Protein AF-S6UF17-F1 (afdb_monomer_lite)

Secondary structure (DSSP, 8-state):
---STTT---SSPPPTTSPPP-GGG-SSEEEEEEE-EE-TTT-PEEPEEEEEEE-SSTTPPPPS--EEES---TT---EEEEEEE---TTSTTTTSB-B--HHHHHHHHTT-S----B--TTT--TTSEEEEEEEE---------SS-SHHHHHSSEEEEEEEETTS-EEEEEEEE-SSSTTGGG-EEEEE----GGGG---

Organism: NCBI:txid1194404

Structure (mmCIF, N/CA/C/O backbone):
data_AF-S6UF17-F1
#
_entry.id   AF-S6UF17-F1
#
loop_
_atom_site.group_PDB
_atom_site.id
_atom_site.type_symbol
_atom_site.label_atom_id
_atom_site.label_alt_id
_atom_site.label_comp_id
_atom_site.label_asym_id
_atom_site.label_entity_id
_atom_site.label_seq_id
_atom_site.pdbx_PDB_ins_code
_atom_site.Cartn_x
_atom_site.Cartn_y
_atom_site.Cartn_z
_atom_site.occupancy
_atom_site.B_iso_or_equiv
_atom_site.auth_seq_id
_atom_site.auth_comp_id
_atom_site.auth_asym_id
_atom_site.auth_atom_id
_atom_site.pdbx_PDB_model_num
ATOM 1 N N . ARG A 1 1 ? 0.389 -11.483 -8.897 1.00 46.19 1 ARG A N 1
ATOM 2 C CA . ARG A 1 1 ? 0.454 -12.754 -8.138 1.00 46.19 1 ARG A CA 1
ATOM 3 C C . ARG A 1 1 ? 0.421 -12.380 -6.670 1.00 46.19 1 ARG A C 1
ATOM 5 O O . ARG A 1 1 ? 1.128 -11.440 -6.335 1.00 46.19 1 ARG A O 1
ATOM 12 N N . THR A 1 2 ? -0.432 -13.033 -5.892 1.00 43.12 2 THR A N 1
ATOM 13 C CA . THR A 1 2 ? -0.497 -12.998 -4.424 1.00 43.12 2 THR A CA 1
ATOM 14 C C . THR A 1 2 ? 0.373 -14.134 -3.872 1.00 43.12 2 THR A C 1
ATOM 16 O O . THR A 1 2 ? 0.569 -15.116 -4.583 1.00 43.12 2 THR A O 1
ATOM 19 N N . LEU A 1 3 ? 1.006 -13.949 -2.708 1.00 48.38 3 LEU A N 1
ATOM 20 C CA . LEU A 1 3 ? 1.806 -14.970 -2.006 1.00 48.38 3 LEU A CA 1
ATOM 21 C C . LEU A 1 3 ? 1.609 -14.805 -0.495 1.00 48.38 3 LEU A C 1
ATOM 23 O O . LEU A 1 3 ? 2.422 -14.164 0.162 1.00 48.38 3 LEU A O 1
ATOM 27 N N . GLY A 1 4 ? 0.528 -15.328 0.073 1.00 41.06 4 GLY A N 1
ATOM 28 C CA . GLY A 1 4 ? 0.248 -15.179 1.505 1.00 41.06 4 GLY A CA 1
ATOM 29 C C . GLY A 1 4 ? -0.736 -16.219 2.031 1.00 41.06 4 GLY A C 1
ATOM 30 O O . GLY A 1 4 ? -1.403 -16.905 1.266 1.00 41.06 4 GLY A O 1
ATOM 31 N N . GLY A 1 5 ? -0.742 -16.423 3.352 1.00 41.41 5 GLY A N 1
ATOM 32 C CA . GLY A 1 5 ? -1.344 -17.587 4.023 1.00 41.41 5 GLY A CA 1
ATOM 33 C C . GLY A 1 5 ? -2.861 -17.778 3.862 1.00 41.41 5 GLY A C 1
ATOM 34 O O . GLY A 1 5 ? -3.373 -18.771 4.370 1.00 41.41 5 GLY A O 1
ATOM 35 N N . GLY A 1 6 ? -3.559 -16.871 3.172 1.00 47.06 6 GLY A N 1
ATOM 36 C CA . GLY A 1 6 ? -4.924 -17.051 2.675 1.00 47.06 6 GLY A CA 1
ATOM 37 C C . GLY A 1 6 ? -4.906 -17.142 1.152 1.00 47.06 6 GLY A C 1
ATOM 38 O O . GLY A 1 6 ? -5.021 -16.124 0.487 1.00 47.06 6 GLY A O 1
ATOM 39 N N . GLY A 1 7 ? -4.639 -18.352 0.653 1.00 49.84 7 GLY A N 1
ATOM 40 C CA . GLY A 1 7 ? -4.887 -18.822 -0.714 1.00 49.84 7 GLY A CA 1
ATOM 41 C C . GLY A 1 7 ? -4.897 -17.791 -1.841 1.00 49.84 7 GLY A C 1
ATOM 42 O O . GLY A 1 7 ? -5.949 -17.582 -2.428 1.00 49.84 7 GLY A O 1
ATOM 43 N N . ASP A 1 8 ? -3.729 -17.227 -2.178 1.00 59.91 8 ASP A N 1
ATOM 44 C CA . ASP A 1 8 ? -3.423 -16.434 -3.384 1.00 59.91 8 ASP A CA 1
ATOM 45 C C . ASP A 1 8 ? -4.657 -15.961 -4.192 1.00 59.91 8 ASP A C 1
ATOM 47 O O . ASP A 1 8 ? -4.875 -16.412 -5.328 1.00 59.91 8 ASP A O 1
ATOM 51 N N . PRO A 1 9 ? -5.491 -15.057 -3.638 1.00 63.31 9 PRO A N 1
ATOM 52 C CA . PRO A 1 9 ? -6.775 -14.753 -4.238 1.00 63.31 9 PRO A CA 1
ATOM 53 C C . PRO A 1 9 ? -6.558 -14.010 -5.560 1.00 63.31 9 PRO A C 1
ATOM 55 O O . PRO A 1 9 ? -5.644 -13.177 -5.667 1.00 63.31 9 PRO A O 1
ATOM 58 N N . PRO A 1 10 ? -7.385 -14.277 -6.585 1.00 67.25 10 PRO A N 1
ATOM 59 C CA . PRO A 1 10 ? -7.391 -13.464 -7.789 1.00 67.25 10 PRO A CA 1
ATOM 60 C C . PRO A 1 10 ? -7.808 -12.021 -7.466 1.00 67.25 10 PRO A C 1
ATOM 62 O O . PRO A 1 10 ? -8.540 -11.761 -6.507 1.00 67.25 10 PRO A O 1
ATOM 65 N N . ALA A 1 11 ? -7.346 -11.084 -8.301 1.00 68.25 11 ALA A N 1
ATOM 66 C CA . ALA A 1 11 ? -7.697 -9.663 -8.199 1.00 68.25 11 ALA A CA 1
ATOM 67 C C . ALA A 1 11 ? -9.212 -9.434 -8.269 1.00 68.25 11 ALA A C 1
ATOM 69 O O . ALA A 1 11 ? -9.745 -8.593 -7.552 1.00 68.25 11 ALA A O 1
ATOM 70 N N . GLU A 1 12 ? -9.887 -10.219 -9.106 1.00 73.81 12 GLU A N 1
ATOM 71 C CA . GLU A 1 12 ? -11.337 -10.198 -9.248 1.00 73.81 12 GLU A CA 1
ATOM 72 C C . GLU A 1 12 ? -11.986 -11.191 -8.276 1.00 73.81 12 GLU A C 1
ATOM 74 O O . GLU A 1 12 ? -11.438 -12.280 -8.059 1.00 73.81 12 GLU A O 1
ATOM 79 N N . PRO A 1 13 ? -13.150 -10.857 -7.696 1.00 72.81 13 PRO A N 1
ATOM 80 C CA . PRO A 1 13 ? -13.913 -11.811 -6.907 1.00 72.81 13 PRO A CA 1
ATOM 81 C C . PRO A 1 13 ? -14.357 -12.998 -7.779 1.00 72.81 13 PRO A C 1
ATOM 83 O O . PRO A 1 13 ? -14.539 -12.855 -8.995 1.00 72.81 13 PRO A O 1
ATOM 86 N N . PRO A 1 14 ? -14.540 -14.188 -7.184 1.00 76.25 14 PRO A N 1
ATOM 87 C CA . PRO A 1 14 ? -15.080 -15.323 -7.912 1.00 76.25 14 PRO A CA 1
ATOM 88 C C . PRO A 1 14 ? -16.516 -15.034 -8.375 1.00 76.25 14 PRO A C 1
ATOM 90 O O . PRO A 1 14 ? -17.204 -14.156 -7.852 1.00 76.25 14 PRO A O 1
ATOM 93 N N . ALA A 1 15 ? -16.980 -15.795 -9.368 1.00 78.06 15 ALA A N 1
ATOM 94 C CA . ALA A 1 15 ? -18.365 -15.713 -9.821 1.00 78.06 15 ALA A CA 1
ATOM 95 C C . ALA A 1 15 ? -19.348 -15.975 -8.664 1.00 78.06 15 ALA A C 1
ATOM 97 O O . ALA A 1 15 ? -19.038 -16.708 -7.725 1.00 78.06 15 ALA A O 1
ATOM 98 N N . GLU A 1 16 ? -20.554 -15.415 -8.757 1.00 69.44 16 GLU A N 1
ATOM 99 C CA . GLU A 1 16 ? -21.605 -15.604 -7.755 1.00 69.44 16 GLU A CA 1
ATOM 100 C C . GLU A 1 16 ? -21.829 -17.106 -7.467 1.00 69.44 16 GLU A C 1
ATOM 102 O O . GLU A 1 16 ? -22.076 -17.893 -8.383 1.00 69.44 16 GLU A O 1
ATOM 107 N N . ASN A 1 17 ? -21.745 -17.501 -6.189 1.00 68.06 17 ASN A N 1
ATOM 108 C CA . ASN A 1 17 ? -21.821 -18.884 -5.675 1.00 68.06 17 ASN A CA 1
ATOM 109 C C . ASN A 1 17 ? -20.595 -19.791 -5.903 1.00 68.06 17 ASN A C 1
ATOM 111 O O . ASN A 1 17 ? -20.641 -20.966 -5.526 1.00 68.06 17 ASN A O 1
ATOM 115 N N . ALA A 1 18 ? -19.500 -19.296 -6.484 1.00 76.56 18 ALA A N 1
ATOM 116 C CA . ALA A 1 18 ? -18.229 -20.016 -6.469 1.00 76.56 18 ALA A CA 1
ATOM 117 C C . ALA A 1 18 ? -17.509 -19.814 -5.126 1.00 76.56 18 ALA A C 1
ATOM 119 O O . ALA A 1 18 ? -17.637 -18.772 -4.485 1.00 76.56 18 ALA A O 1
ATOM 120 N N . ALA A 1 19 ? -16.769 -20.836 -4.690 1.00 66.44 19 ALA A N 1
ATOM 121 C CA . ALA A 1 19 ? -15.973 -20.748 -3.473 1.00 66.44 19 ALA A CA 1
ATOM 122 C C . ALA A 1 19 ? -14.895 -19.668 -3.635 1.00 66.44 19 ALA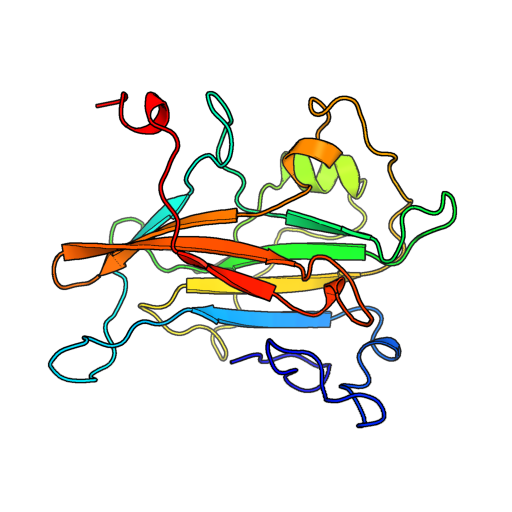 A C 1
ATOM 124 O O . ALA A 1 19 ? -14.169 -19.670 -4.631 1.00 66.44 19 ALA A O 1
ATOM 125 N N . ASP A 1 20 ? -14.813 -18.771 -2.656 1.00 71.06 20 ASP A N 1
ATOM 126 C CA . ASP A 1 20 ? -13.736 -17.794 -2.553 1.00 71.06 20 ASP A CA 1
ATOM 127 C C . ASP A 1 20 ? -12.618 -18.307 -1.635 1.00 71.06 20 ASP A C 1
ATOM 129 O O . ASP A 1 20 ? -12.796 -19.291 -0.909 1.00 71.06 20 ASP A O 1
ATOM 133 N N . ASP A 1 21 ? -11.468 -17.636 -1.669 1.00 68.75 21 ASP A N 1
ATOM 134 C CA . ASP A 1 21 ? -10.401 -17.823 -0.695 1.00 68.75 21 ASP A CA 1
ATOM 135 C C . ASP A 1 21 ? -10.976 -17.707 0.733 1.00 68.75 21 ASP A C 1
ATOM 137 O O . ASP A 1 21 ? -11.648 -16.713 1.034 1.00 68.75 21 ASP A O 1
ATOM 141 N N . PRO A 1 22 ? -10.746 -18.697 1.622 1.00 66.88 22 PRO A N 1
ATOM 142 C CA . PRO A 1 22 ? -11.226 -18.710 3.008 1.00 66.88 22 PRO A CA 1
ATOM 143 C C . PRO A 1 22 ? -10.507 -17.678 3.902 1.00 66.88 22 PRO A C 1
ATOM 145 O O . PRO A 1 22 ? -10.125 -17.968 5.037 1.00 66.88 22 PRO A O 1
ATOM 148 N N . PHE A 1 23 ? -10.312 -16.457 3.410 1.00 69.56 23 PHE A N 1
ATOM 149 C CA . PHE A 1 23 ? -9.538 -15.412 4.064 1.00 69.56 23 PHE A CA 1
ATOM 150 C C . PHE A 1 23 ? -10.149 -15.004 5.417 1.00 69.56 23 PHE A C 1
ATOM 152 O O . PHE A 1 23 ? -9.398 -14.690 6.339 1.00 69.56 23 PHE A O 1
ATOM 159 N N . ASP A 1 24 ? -11.474 -15.112 5.574 1.00 68.94 24 ASP A N 1
ATOM 160 C CA . ASP A 1 24 ? -12.200 -14.845 6.827 1.00 68.94 24 ASP A CA 1
ATOM 161 C C . ASP A 1 24 ? -11.756 -15.745 7.996 1.00 68.94 24 ASP A C 1
ATOM 163 O O . ASP A 1 24 ? -11.922 -15.392 9.162 1.00 68.94 24 ASP A O 1
ATOM 167 N N . PHE A 1 25 ? -11.140 -16.899 7.712 1.00 73.19 25 PHE A N 1
ATOM 168 C CA . PHE A 1 25 ? -10.602 -17.800 8.738 1.00 73.19 25 PHE A CA 1
ATOM 169 C C . PHE A 1 25 ? -9.173 -17.439 9.174 1.00 73.19 25 PHE A C 1
ATOM 171 O O . PHE A 1 25 ? -8.647 -18.023 10.124 1.00 73.19 25 PHE A O 1
ATOM 178 N N . HIS A 1 26 ? -8.545 -16.463 8.513 1.00 79.56 26 HIS A N 1
ATOM 179 C CA . HIS A 1 26 ? -7.191 -15.999 8.791 1.00 79.56 26 HIS A CA 1
ATOM 180 C C . HIS A 1 26 ? -7.205 -14.514 9.172 1.00 79.56 26 HIS A C 1
ATOM 182 O O . HIS A 1 26 ? -7.054 -13.629 8.332 1.00 79.56 26 HIS A O 1
ATOM 188 N N . LEU A 1 27 ? -7.366 -14.249 10.471 1.00 82.69 27 LEU A N 1
ATOM 189 C CA . LEU A 1 27 ? -7.533 -12.890 11.006 1.00 82.69 27 LEU A CA 1
ATOM 190 C C . LEU A 1 27 ? -6.278 -12.009 10.898 1.00 82.69 27 LEU A C 1
ATOM 192 O O . LEU A 1 27 ? -6.389 -10.786 10.868 1.00 82.69 27 LEU A O 1
ATOM 196 N N . LYS A 1 28 ? -5.088 -12.622 10.864 1.00 89.69 28 LYS A N 1
ATOM 197 C CA . LYS A 1 28 ? -3.812 -11.928 10.660 1.00 89.69 28 LYS A CA 1
ATOM 198 C C . LYS A 1 28 ? -3.020 -12.589 9.547 1.00 89.69 28 LYS A C 1
ATOM 200 O O . LYS A 1 28 ? -2.633 -13.751 9.679 1.00 89.69 28 LYS A O 1
ATOM 205 N N . THR A 1 29 ? -2.762 -11.851 8.478 1.00 89.31 29 THR A N 1
ATOM 206 C CA . THR A 1 29 ? -1.944 -12.308 7.350 1.00 89.31 29 THR A CA 1
ATOM 207 C C . THR A 1 29 ? -1.231 -11.135 6.692 1.00 89.31 29 THR A C 1
ATOM 209 O O . THR A 1 29 ? -1.612 -9.977 6.857 1.00 89.31 29 THR A O 1
ATOM 212 N N . THR A 1 30 ? -0.226 -11.466 5.886 1.00 91.00 30 THR A N 1
ATOM 213 C CA . THR A 1 30 ? 0.361 -10.543 4.919 1.00 91.00 30 THR A CA 1
ATOM 214 C C . THR A 1 30 ? 0.336 -11.214 3.555 1.00 91.00 30 THR A C 1
ATOM 216 O O . THR A 1 30 ? 0.948 -12.269 3.368 1.00 91.00 30 THR A O 1
ATOM 219 N N . ASP A 1 31 ? -0.365 -10.592 2.617 1.00 89.50 31 ASP A N 1
ATOM 220 C CA . ASP A 1 31 ? -0.475 -11.014 1.227 1.00 89.50 31 ASP A CA 1
ATOM 221 C C . ASP A 1 31 ? 0.346 -10.053 0.346 1.00 89.50 31 ASP A C 1
ATOM 223 O O . ASP A 1 31 ? 0.392 -8.848 0.589 1.00 89.50 31 ASP A O 1
ATOM 227 N N . TYR A 1 32 ? 1.042 -10.564 -0.671 1.00 90.62 32 TYR A N 1
ATOM 228 C CA . TYR A 1 32 ? 2.001 -9.777 -1.465 1.00 90.62 32 TYR A CA 1
ATOM 229 C C . TYR A 1 32 ? 1.526 -9.628 -2.907 1.00 90.62 32 TYR A C 1
ATOM 231 O O . TYR A 1 32 ? 1.509 -10.605 -3.642 1.00 90.62 32 TYR A O 1
ATOM 239 N N . TRP A 1 33 ? 1.183 -8.416 -3.333 1.00 90.88 33 TRP A N 1
ATOM 240 C CA . TRP A 1 33 ? 0.664 -8.102 -4.663 1.00 90.88 33 TRP A CA 1
ATOM 241 C C . TRP A 1 33 ? 1.754 -7.514 -5.554 1.00 90.88 33 TRP A C 1
ATOM 243 O O . TRP A 1 33 ? 2.126 -6.348 -5.426 1.00 90.88 33 TRP A O 1
ATOM 253 N N . THR A 1 34 ? 2.264 -8.314 -6.487 1.00 91.50 34 THR A N 1
ATOM 254 C CA . THR A 1 34 ? 3.318 -7.866 -7.408 1.00 91.50 34 THR A CA 1
ATOM 255 C C . THR A 1 34 ? 2.754 -7.211 -8.668 1.00 91.50 34 THR A C 1
ATOM 257 O O . THR A 1 34 ? 2.026 -7.850 -9.435 1.00 91.50 34 THR A O 1
ATOM 260 N N . LEU A 1 35 ? 3.175 -5.974 -8.929 1.00 90.56 35 LEU A N 1
ATOM 261 C CA . LEU A 1 35 ? 2.978 -5.262 -10.184 1.00 90.56 35 LEU A CA 1
ATOM 262 C C . LEU A 1 35 ? 4.213 -5.438 -11.079 1.00 90.56 35 LEU A C 1
ATOM 264 O O . LEU A 1 35 ? 5.348 -5.187 -10.676 1.00 90.56 35 LEU A O 1
ATOM 268 N N . SER A 1 36 ? 3.974 -5.854 -12.319 1.00 90.38 36 SER A N 1
ATOM 269 C CA . SER A 1 36 ? 4.994 -6.008 -13.361 1.00 90.38 36 SER A CA 1
ATOM 270 C C . SER A 1 36 ? 4.453 -5.480 -14.684 1.00 90.38 36 SER A C 1
ATOM 272 O O . SER A 1 36 ? 3.236 -5.356 -14.847 1.00 90.38 36 SER A O 1
ATOM 274 N N . ALA A 1 37 ? 5.342 -5.161 -15.618 1.00 88.38 37 ALA A N 1
ATOM 275 C CA . ALA A 1 37 ? 4.966 -4.728 -16.954 1.00 88.38 37 ALA A CA 1
ATOM 276 C C . ALA A 1 37 ? 5.627 -5.608 -18.016 1.00 88.38 37 ALA A C 1
ATOM 278 O O . ALA A 1 37 ? 6.716 -6.152 -17.826 1.00 88.38 37 ALA A O 1
ATOM 279 N N . LEU A 1 38 ? 4.933 -5.736 -19.143 1.00 88.88 38 LEU A N 1
ATOM 280 C CA . LEU A 1 38 ? 5.449 -6.355 -20.352 1.00 88.88 38 LEU A CA 1
ATOM 281 C C . LEU A 1 38 ? 5.672 -5.255 -21.383 1.00 88.88 38 LEU A C 1
ATOM 283 O O . LEU A 1 38 ? 4.842 -4.353 -21.520 1.00 88.88 38 LEU A O 1
ATOM 287 N N . ASN A 1 39 ? 6.772 -5.341 -22.121 1.00 84.44 39 ASN A N 1
ATOM 288 C CA . ASN A 1 39 ? 6.972 -4.515 -23.297 1.00 84.44 39 ASN A CA 1
ATOM 289 C C . ASN A 1 39 ? 5.885 -4.879 -24.334 1.00 84.44 39 ASN A C 1
ATOM 291 O O . ASN A 1 39 ? 5.721 -6.063 -24.636 1.00 84.44 39 ASN A O 1
ATOM 295 N N . PRO A 1 40 ? 5.127 -3.905 -24.866 1.00 83.38 40 PRO A N 1
ATOM 296 C CA . PRO A 1 40 ? 3.997 -4.185 -25.751 1.00 83.38 40 PRO A CA 1
ATOM 297 C C . PRO A 1 40 ? 4.420 -4.787 -27.097 1.00 83.38 40 PRO A C 1
ATOM 299 O O . PRO A 1 40 ? 3.671 -5.579 -27.664 1.00 83.38 40 PRO A O 1
ATOM 302 N N . ASP A 1 41 ? 5.620 -4.463 -27.583 1.00 87.00 41 ASP A N 1
ATOM 303 C CA . ASP A 1 41 ? 6.114 -4.920 -28.883 1.00 87.00 41 ASP A CA 1
ATOM 304 C C . ASP A 1 41 ? 6.738 -6.317 -28.794 1.00 87.00 41 ASP A C 1
ATOM 306 O O . ASP A 1 41 ? 6.562 -7.148 -29.684 1.00 87.00 41 ASP A O 1
ATOM 310 N N . THR A 1 42 ? 7.474 -6.597 -27.713 1.00 88.62 42 THR A N 1
ATOM 311 C CA . THR A 1 42 ? 8.224 -7.855 -27.557 1.00 88.62 42 THR A CA 1
ATOM 312 C C . THR A 1 42 ? 7.553 -8.863 -26.629 1.00 88.62 42 THR A C 1
ATOM 314 O O . THR A 1 42 ? 7.979 -10.016 -26.578 1.00 88.62 42 THR A O 1
ATOM 317 N N . SER A 1 43 ? 6.526 -8.452 -25.876 1.00 88.50 43 SER A N 1
ATOM 318 C CA . SER A 1 43 ? 5.899 -9.228 -24.792 1.00 88.50 43 SER A CA 1
ATOM 319 C C . SER A 1 43 ? 6.876 -9.704 -23.705 1.00 88.50 43 SER A C 1
ATOM 321 O O . SER A 1 43 ? 6.543 -10.580 -22.907 1.00 88.50 43 SER A O 1
ATOM 323 N N . GLN A 1 44 ? 8.088 -9.146 -23.653 1.00 88.75 44 GLN A N 1
ATOM 324 C CA . GLN A 1 44 ? 9.082 -9.478 -22.635 1.00 88.75 44 GLN A CA 1
ATOM 325 C C . GLN A 1 44 ? 8.832 -8.681 -21.357 1.00 88.75 44 GLN A C 1
ATOM 327 O O . GLN A 1 44 ? 8.417 -7.524 -21.414 1.00 88.75 44 GLN A O 1
ATOM 332 N N . SER A 1 45 ? 9.116 -9.288 -20.202 1.00 88.44 45 SER A N 1
ATOM 333 C CA . SER A 1 45 ? 9.068 -8.581 -18.920 1.00 88.44 45 SER A CA 1
ATOM 334 C C . SER A 1 45 ? 10.057 -7.423 -18.919 1.00 88.44 45 SER A C 1
ATOM 336 O O . SER A 1 45 ? 11.217 -7.599 -19.293 1.00 88.44 45 SER A O 1
ATOM 338 N N . VAL A 1 46 ? 9.601 -6.264 -18.456 1.00 92.19 46 VAL A N 1
ATOM 339 C CA . VAL A 1 46 ? 10.463 -5.117 -18.166 1.00 92.19 46 VAL A CA 1
ATOM 340 C C . VAL A 1 46 ? 10.699 -5.011 -16.664 1.00 92.19 46 VAL A C 1
ATOM 342 O O . VAL A 1 46 ? 9.872 -5.464 -15.867 1.00 92.19 46 VAL A O 1
ATOM 345 N N . SER A 1 47 ? 11.837 -4.430 -16.296 1.00 93.44 47 SER A N 1
ATOM 346 C CA . SER A 1 47 ? 12.183 -4.134 -14.907 1.00 93.44 47 SER A CA 1
ATOM 347 C C . SER A 1 47 ? 11.989 -2.649 -14.646 1.00 93.44 47 SER A C 1
ATOM 349 O O . SER A 1 47 ? 12.433 -1.820 -15.440 1.00 93.44 47 SER A O 1
ATOM 351 N N . PHE A 1 48 ? 11.338 -2.323 -13.537 1.00 94.50 48 PHE A N 1
ATOM 352 C CA . PHE A 1 48 ? 11.264 -0.966 -13.012 1.00 94.50 48 PHE A CA 1
ATOM 353 C C . PHE A 1 48 ? 12.556 -0.606 -12.278 1.00 94.50 48 PHE A C 1
ATOM 355 O O . PHE A 1 48 ? 13.067 -1.403 -11.498 1.00 94.50 48 PHE A O 1
ATOM 362 N N . GLU A 1 49 ? 13.064 0.594 -12.525 1.00 94.06 49 GLU A N 1
ATOM 363 C CA . GLU A 1 49 ? 14.294 1.117 -11.925 1.00 94.06 49 GLU A CA 1
ATOM 364 C C . GLU A 1 49 ? 13.997 2.112 -10.804 1.00 94.06 49 GLU A C 1
ATOM 366 O O . GLU A 1 49 ? 14.696 2.123 -9.796 1.00 94.06 49 GLU A O 1
ATOM 371 N N . THR A 1 50 ? 12.942 2.922 -10.954 1.00 93.94 50 THR A N 1
ATOM 372 C CA . THR A 1 50 ? 12.570 3.944 -9.966 1.00 93.94 50 THR A CA 1
ATOM 373 C C . THR A 1 50 ? 11.080 3.917 -9.638 1.00 93.94 50 THR A C 1
ATOM 375 O O . THR A 1 50 ? 10.246 3.534 -10.468 1.00 93.94 50 THR A O 1
ATOM 378 N N . LEU A 1 51 ? 10.757 4.353 -8.417 1.00 94.19 51 LEU A N 1
ATOM 379 C CA . LEU A 1 51 ? 9.400 4.491 -7.893 1.00 94.19 51 LEU A CA 1
ATOM 380 C C . LEU A 1 51 ? 9.195 5.896 -7.318 1.00 94.19 51 LEU A C 1
ATOM 382 O O . LEU A 1 51 ? 9.916 6.338 -6.423 1.00 94.19 51 LEU A O 1
ATOM 386 N N . GLU A 1 52 ? 8.142 6.561 -7.777 1.00 94.81 52 GLU A N 1
ATOM 387 C CA . GLU A 1 52 ? 7.656 7.829 -7.239 1.00 94.81 52 GLU A CA 1
ATOM 388 C C . GLU A 1 52 ? 6.183 7.676 -6.837 1.00 94.81 52 GLU A C 1
ATOM 390 O O . GLU A 1 52 ? 5.363 7.226 -7.638 1.00 94.81 52 GLU A O 1
ATOM 395 N N . PHE A 1 53 ? 5.829 8.057 -5.608 1.00 95.31 53 PHE A N 1
ATOM 396 C CA . PHE A 1 53 ? 4.428 8.177 -5.201 1.00 95.31 53 PHE A CA 1
ATOM 397 C C . PHE A 1 53 ? 3.880 9.528 -5.654 1.00 95.31 53 PHE A C 1
ATOM 399 O O . PHE A 1 53 ? 4.523 10.560 -5.479 1.00 95.31 53 PHE A O 1
ATOM 406 N N . LEU A 1 54 ? 2.691 9.511 -6.247 1.00 95.12 54 LEU A N 1
ATOM 407 C CA . LEU A 1 54 ? 2.039 10.674 -6.836 1.00 95.12 54 LEU A CA 1
ATOM 408 C C . LEU A 1 54 ? 0.826 11.087 -5.996 1.00 95.12 54 LEU A C 1
AT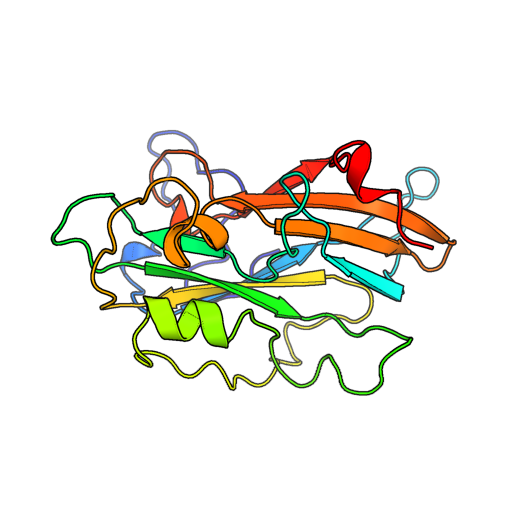OM 410 O O . LEU A 1 54 ? 0.148 10.224 -5.431 1.00 95.12 54 LEU A O 1
ATOM 414 N N . PRO A 1 55 ? 0.500 12.386 -5.947 1.00 92.06 55 PRO A N 1
ATOM 415 C CA . PRO A 1 55 ? -0.677 12.849 -5.231 1.00 92.06 55 PRO A CA 1
ATOM 416 C C . PRO A 1 55 ? -1.936 12.406 -5.976 1.00 92.06 55 PRO A C 1
ATOM 418 O O . PRO A 1 55 ? -1.957 12.409 -7.211 1.00 92.06 55 PRO A O 1
ATOM 421 N N . VAL A 1 56 ? -2.981 12.027 -5.236 1.00 88.62 56 VAL A N 1
ATOM 422 C CA . VAL A 1 56 ? -4.290 11.657 -5.806 1.00 88.62 56 VAL A CA 1
ATOM 423 C C . VAL A 1 56 ? -5.211 12.872 -5.886 1.00 88.62 56 VAL A C 1
ATOM 425 O O . VAL A 1 56 ? -6.010 12.978 -6.819 1.00 88.62 56 VAL A O 1
ATOM 428 N N . ARG A 1 57 ? -5.081 13.810 -4.945 1.00 84.06 57 ARG A N 1
ATOM 429 C CA . ARG A 1 57 ? -5.766 15.106 -4.947 1.00 84.06 57 ARG A CA 1
ATOM 430 C C . ARG A 1 57 ? -4.762 16.248 -5.110 1.00 84.06 57 ARG A C 1
ATOM 432 O O . ARG A 1 57 ? -3.575 16.108 -4.828 1.00 84.06 57 ARG A O 1
ATOM 439 N N . ALA A 1 58 ? -5.234 17.395 -5.592 1.00 77.94 58 ALA A N 1
ATOM 440 C CA . ALA A 1 58 ? -4.393 18.584 -5.709 1.00 77.94 58 ALA A CA 1
ATOM 441 C C . ALA A 1 58 ? -3.899 19.042 -4.324 1.00 77.94 58 ALA A C 1
ATOM 443 O O . ALA A 1 58 ? -4.676 19.059 -3.370 1.00 77.94 58 ALA A O 1
ATOM 444 N N . ASN A 1 59 ? -2.626 19.444 -4.237 1.00 76.12 59 ASN A N 1
ATOM 445 C CA . ASN A 1 59 ? -1.965 19.910 -3.007 1.00 76.12 59 ASN A CA 1
ATOM 446 C C . ASN A 1 59 ? -1.930 18.888 -1.852 1.00 76.12 59 ASN A C 1
ATOM 448 O O . ASN A 1 59 ? -1.789 19.273 -0.693 1.00 76.12 59 ASN A O 1
ATOM 452 N N . GLU A 1 60 ? -2.061 17.597 -2.158 1.00 82.56 60 GLU A N 1
ATOM 453 C CA . GLU A 1 60 ? -1.963 16.506 -1.188 1.00 82.56 60 GLU A CA 1
ATOM 454 C C . GLU A 1 60 ? -0.542 15.927 -1.173 1.00 82.56 60 GLU A C 1
ATOM 456 O O . GLU A 1 60 ? 0.103 15.808 -2.217 1.00 82.56 60 GLU A O 1
ATOM 461 N N . THR A 1 61 ? -0.052 15.536 0.003 1.00 86.69 61 THR A N 1
ATOM 462 C CA . THR A 1 61 ? 1.163 14.718 0.095 1.00 86.69 61 THR A CA 1
ATOM 463 C C . THR A 1 61 ? 0.835 13.296 -0.374 1.00 86.69 61 THR A C 1
ATOM 465 O O . THR A 1 61 ? -0.138 12.722 0.111 1.00 86.69 61 THR A O 1
ATOM 468 N N . PRO A 1 62 ? 1.612 12.696 -1.293 1.00 92.50 62 PRO A N 1
ATOM 469 C CA . PRO A 1 62 ? 1.358 11.333 -1.749 1.00 92.50 62 PRO A CA 1
ATOM 470 C C . PRO A 1 62 ? 1.438 10.319 -0.604 1.00 92.50 62 PRO A C 1
ATOM 472 O O . PRO A 1 62 ? 2.482 10.204 0.039 1.00 92.50 62 PRO A O 1
ATOM 475 N N . ASN A 1 63 ? 0.369 9.548 -0.404 1.00 93.50 63 ASN A N 1
ATOM 476 C CA . ASN A 1 63 ? 0.389 8.416 0.518 1.00 93.50 63 ASN A CA 1
ATOM 477 C C . ASN A 1 63 ? 1.128 7.227 -0.104 1.00 93.50 63 ASN A C 1
ATOM 479 O O . ASN A 1 63 ? 1.084 7.005 -1.319 1.00 93.50 63 ASN A O 1
ATOM 483 N N . LYS A 1 64 ? 1.751 6.432 0.756 1.00 95.94 64 LYS A N 1
ATOM 484 C CA . LYS A 1 64 ? 2.409 5.154 0.473 1.00 95.94 64 LYS A CA 1
ATOM 485 C C . LYS A 1 64 ? 1.634 3.961 1.037 1.00 95.94 64 LYS A C 1
ATOM 487 O O . LYS A 1 64 ? 1.877 2.823 0.631 1.00 95.94 64 LYS A O 1
ATOM 492 N N . SER A 1 65 ? 0.673 4.228 1.915 1.00 97.62 65 SER A N 1
ATOM 493 C CA . SER A 1 65 ? -0.227 3.271 2.544 1.00 97.62 65 SER A CA 1
ATOM 494 C C . SER A 1 65 ? -1.691 3.669 2.337 1.00 97.62 65 SER A C 1
ATOM 496 O O . SER A 1 65 ? -2.038 4.845 2.286 1.00 97.62 65 SER A O 1
ATOM 498 N N . ILE A 1 66 ? -2.568 2.673 2.217 1.00 97.44 66 ILE A N 1
ATOM 499 C CA . ILE A 1 66 ? -4.024 2.851 2.272 1.00 97.44 66 ILE A CA 1
ATOM 500 C C . ILE A 1 66 ? -4.629 1.893 3.287 1.00 97.44 66 ILE A C 1
ATOM 502 O O . ILE A 1 66 ? -4.048 0.843 3.563 1.00 97.44 66 ILE A O 1
ATOM 506 N N . ILE A 1 67 ? -5.796 2.250 3.821 1.00 97.19 67 ILE A N 1
ATOM 507 C CA . ILE A 1 67 ? -6.491 1.495 4.871 1.00 97.19 67 ILE A CA 1
ATOM 508 C C . ILE A 1 67 ? -7.932 1.158 4.485 1.00 97.19 67 ILE A C 1
ATOM 510 O O . ILE A 1 67 ? -8.556 1.871 3.695 1.00 97.19 67 ILE A O 1
ATOM 514 N N . LEU A 1 68 ? -8.474 0.085 5.066 1.00 96.38 68 LEU A N 1
ATOM 515 C CA . LEU A 1 68 ? -9.884 -0.272 4.936 1.00 96.38 68 LEU A CA 1
ATOM 516 C C . LEU A 1 68 ? -10.379 -1.139 6.107 1.00 96.38 68 LEU A C 1
ATOM 518 O O . LEU A 1 68 ? -9.815 -2.193 6.404 1.00 96.38 68 LEU A O 1
ATOM 522 N N . TRP A 1 69 ? -11.490 -0.726 6.719 1.00 95.00 69 TRP A N 1
ATOM 523 C CA . TRP A 1 69 ? -12.305 -1.565 7.609 1.00 95.00 69 TRP A CA 1
ATOM 524 C C . TRP A 1 69 ? -13.340 -2.377 6.810 1.00 95.00 69 TRP A C 1
ATOM 526 O O . TRP A 1 69 ? -13.682 -2.010 5.682 1.00 95.00 69 TRP A O 1
ATOM 536 N N . GLU A 1 70 ? -13.882 -3.470 7.371 1.00 90.62 70 GLU A N 1
ATOM 537 C CA . GLU A 1 70 ? -14.875 -4.313 6.649 1.00 90.62 70 GLU A CA 1
ATOM 538 C C . GLU A 1 70 ? -16.066 -3.483 6.255 1.00 90.62 70 GLU A C 1
ATOM 540 O O . GLU A 1 70 ? -16.520 -3.506 5.111 1.00 90.62 70 GLU A O 1
ATOM 545 N N . SER A 1 71 ? -16.516 -2.728 7.244 1.00 90.81 71 SER A N 1
ATOM 546 C CA . SER A 1 71 ? -17.715 -1.942 7.255 1.00 90.81 71 SER A CA 1
ATOM 547 C C . SER A 1 71 ? -17.430 -0.607 7.936 1.00 90.81 71 SER A C 1
ATOM 549 O O . SER A 1 71 ? -16.362 -0.377 8.501 1.00 90.81 71 SER A O 1
ATOM 551 N N . GLU A 1 72 ? -18.395 0.300 7.854 1.00 92.00 72 GLU A N 1
ATOM 552 C CA . GLU A 1 72 ? -18.345 1.587 8.552 1.00 92.00 72 GLU A CA 1
ATOM 553 C C . GLU A 1 72 ? -19.169 1.566 9.848 1.00 92.00 72 GLU A C 1
ATOM 555 O O . GLU A 1 72 ? -19.673 2.592 10.303 1.00 92.00 72 GLU A O 1
ATOM 560 N N . GLN A 1 73 ? -19.361 0.381 10.435 1.00 93.25 73 GLN A N 1
ATOM 561 C CA . GLN A 1 73 ? -20.066 0.242 11.704 1.00 93.25 73 GLN A CA 1
ATOM 562 C C . GLN A 1 73 ? -19.160 0.653 12.864 1.00 93.25 73 GLN A C 1
ATOM 564 O O . GLN A 1 73 ? -17.975 0.347 12.886 1.00 93.25 73 GLN A O 1
ATOM 569 N N . THR A 1 74 ? -19.730 1.313 13.871 1.00 92.25 74 THR A N 1
ATOM 570 C CA . THR A 1 74 ? -18.972 1.814 15.029 1.00 92.25 74 THR A CA 1
ATOM 571 C C . THR A 1 74 ? -18.277 0.706 15.829 1.00 92.25 74 THR A C 1
ATOM 573 O O . THR A 1 74 ? -17.267 0.967 16.470 1.00 92.25 74 THR A O 1
ATOM 576 N N . GLU A 1 75 ? -18.798 -0.521 15.780 1.00 94.75 75 GLU A N 1
ATOM 577 C CA . GLU A 1 75 ? -18.238 -1.696 16.464 1.00 94.75 75 GLU A CA 1
ATOM 578 C C . GLU A 1 75 ? -17.302 -2.531 15.566 1.00 94.75 75 GLU A C 1
ATOM 580 O O . GLU A 1 75 ? -16.872 -3.613 15.960 1.00 94.75 75 GLU A O 1
ATOM 585 N N . GLU A 1 76 ? -16.982 -2.053 14.359 1.00 94.56 76 GLU A N 1
ATOM 586 C CA . GLU A 1 76 ? -16.069 -2.734 13.443 1.00 94.56 76 GLU A CA 1
ATOM 587 C C . GLU A 1 76 ? -14.632 -2.749 13.986 1.00 94.56 76 GLU A C 1
ATOM 589 O O . GLU A 1 76 ? -14.132 -1.754 14.517 1.00 94.56 76 GLU A O 1
ATOM 594 N N . ILE A 1 77 ? -13.960 -3.891 13.823 1.00 94.81 77 ILE A N 1
ATOM 595 C CA . ILE A 1 77 ? -12.603 -4.137 14.336 1.00 94.81 77 ILE A CA 1
ATOM 596 C C . ILE A 1 77 ? -11.678 -4.829 13.333 1.00 94.81 77 ILE A C 1
ATOM 598 O O . ILE A 1 77 ? -10.473 -4.932 13.575 1.00 94.81 77 ILE A O 1
ATOM 602 N N . MET A 1 78 ? -12.227 -5.353 12.240 1.00 93.88 78 MET A N 1
ATOM 603 C CA . MET A 1 78 ? -11.480 -6.065 11.219 1.00 93.88 78 MET A CA 1
ATOM 604 C C . MET A 1 78 ? -10.898 -5.047 10.236 1.00 93.88 78 MET A C 1
ATOM 606 O O . MET A 1 78 ? -11.625 -4.267 9.606 1.00 93.88 78 MET A O 1
ATOM 610 N N . PHE A 1 79 ? -9.580 -5.058 10.069 1.00 95.12 79 PHE A N 1
ATOM 611 C CA . PHE A 1 79 ? -8.857 -3.971 9.419 1.00 95.12 79 PHE A CA 1
ATOM 612 C C . PHE A 1 79 ? -7.815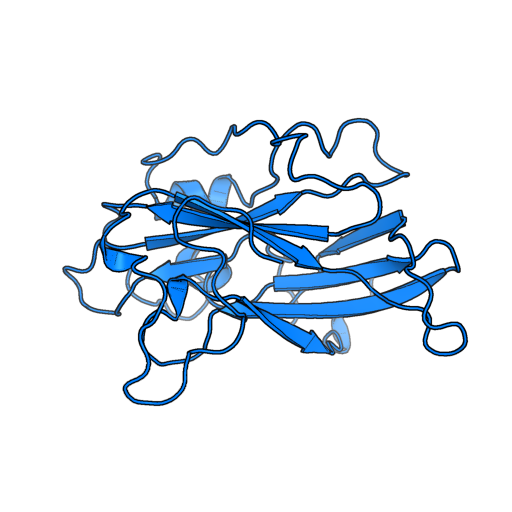 -4.480 8.433 1.00 95.12 79 PHE A C 1
ATOM 614 O O . PHE A 1 79 ? -7.246 -5.566 8.569 1.00 95.12 79 PHE A O 1
ATOM 621 N N . SER A 1 80 ? -7.566 -3.690 7.399 1.00 96.06 80 SER A N 1
ATOM 622 C CA . SER A 1 80 ? -6.483 -3.941 6.463 1.00 96.06 80 SER A CA 1
ATOM 623 C C . SER A 1 80 ? -5.758 -2.666 6.113 1.00 96.06 80 SER A C 1
ATOM 625 O O . SER A 1 80 ? -6.368 -1.604 6.006 1.00 96.06 80 SER A O 1
ATOM 627 N N . PHE A 1 81 ? -4.455 -2.791 5.912 1.00 97.44 81 PHE A N 1
ATOM 628 C CA . PHE A 1 81 ? -3.602 -1.696 5.490 1.00 97.44 81 PHE A CA 1
ATOM 629 C C . PHE A 1 81 ? -2.542 -2.186 4.514 1.00 97.44 81 PHE A C 1
ATOM 631 O O . PHE A 1 81 ? -2.208 -3.373 4.482 1.00 97.44 81 PHE A O 1
ATOM 638 N N . THR A 1 82 ? -2.013 -1.273 3.705 1.00 97.81 82 THR A N 1
ATOM 639 C CA . THR A 1 82 ? -0.970 -1.608 2.737 1.00 97.81 82 THR A CA 1
ATOM 640 C C . THR A 1 82 ? 0.384 -1.016 3.098 1.00 97.81 82 THR A C 1
ATOM 642 O O . THR A 1 82 ? 0.479 0.093 3.619 1.00 97.81 82 THR A O 1
ATOM 645 N N . GLY A 1 83 ? 1.440 -1.731 2.736 1.00 97.06 83 GLY A N 1
ATOM 646 C CA . GLY A 1 83 ? 2.798 -1.198 2.614 1.00 97.06 83 GLY A CA 1
ATOM 647 C C . GLY A 1 83 ? 3.347 -1.458 1.217 1.00 97.06 83 GLY A C 1
ATOM 648 O O . GLY A 1 83 ? 2.680 -2.083 0.389 1.00 97.06 83 GLY A O 1
ATOM 649 N N . TYR A 1 84 ? 4.585 -1.061 0.957 1.00 95.88 84 TYR A N 1
ATOM 650 C CA . TYR A 1 84 ? 5.240 -1.309 -0.327 1.00 95.88 84 TYR A CA 1
ATOM 651 C C . TYR A 1 84 ? 6.665 -1.835 -0.158 1.00 95.88 84 TYR A C 1
ATOM 653 O O . TYR A 1 84 ? 7.324 -1.602 0.850 1.00 95.88 84 TYR A O 1
ATOM 661 N N . ILE A 1 85 ? 7.138 -2.552 -1.172 1.00 95.00 85 ILE A N 1
ATOM 662 C CA . ILE A 1 85 ? 8.519 -3.004 -1.299 1.00 95.00 85 ILE A CA 1
ATOM 663 C C . ILE A 1 85 ? 8.977 -2.669 -2.712 1.00 95.00 85 ILE A C 1
ATOM 665 O O . ILE A 1 85 ? 8.316 -3.028 -3.696 1.00 95.00 85 ILE A O 1
ATOM 669 N N . PHE A 1 86 ? 10.107 -1.980 -2.801 1.00 93.81 86 PHE A N 1
ATOM 670 C CA . PHE A 1 86 ? 10.754 -1.622 -4.051 1.00 93.81 86 PHE A CA 1
ATOM 671 C C . PHE A 1 86 ? 12.256 -1.455 -3.806 1.00 93.81 86 PHE A C 1
ATOM 673 O O . PHE A 1 86 ? 12.629 -0.910 -2.776 1.00 93.81 86 PHE A O 1
ATOM 680 N N . ASP A 1 87 ? 13.080 -1.951 -4.729 1.00 92.00 87 ASP A N 1
ATOM 681 C CA . ASP A 1 87 ? 14.542 -1.769 -4.733 1.00 92.00 87 ASP A CA 1
ATOM 682 C C . ASP A 1 87 ? 14.862 -0.715 -5.790 1.00 92.00 87 ASP A C 1
ATOM 684 O O . ASP A 1 87 ? 14.945 -1.036 -6.982 1.00 92.00 87 ASP A O 1
ATOM 688 N N . ASP A 1 88 ? 14.926 0.545 -5.361 1.00 85.62 88 ASP A N 1
ATOM 689 C CA . ASP A 1 88 ? 15.206 1.683 -6.234 1.00 85.62 88 ASP A CA 1
ATOM 690 C C . ASP A 1 88 ? 16.699 1.703 -6.552 1.00 85.62 88 ASP A C 1
ATOM 692 O O . ASP A 1 88 ? 17.549 1.814 -5.666 1.00 85.62 88 ASP A O 1
ATOM 696 N N . SER A 1 89 ? 17.056 1.642 -7.837 1.00 79.81 89 SER A N 1
ATOM 697 C CA . SER A 1 89 ? 18.469 1.629 -8.222 1.00 79.81 89 SER A CA 1
ATOM 698 C C . SER A 1 89 ? 19.210 2.917 -7.842 1.00 79.81 89 SER A C 1
ATOM 700 O O . SER A 1 89 ? 20.442 2.912 -7.761 1.00 79.81 89 SER A O 1
ATOM 702 N N . ALA A 1 90 ? 18.485 3.998 -7.534 1.00 79.94 90 ALA A N 1
ATOM 703 C CA . ALA A 1 90 ? 19.038 5.239 -7.006 1.00 79.94 90 ALA A CA 1
ATOM 704 C C . ALA A 1 90 ? 19.205 5.260 -5.470 1.00 79.94 90 ALA A C 1
ATOM 706 O O . ALA A 1 90 ? 19.831 6.191 -4.954 1.00 79.94 90 ALA A O 1
ATOM 707 N N . LYS A 1 91 ? 18.675 4.279 -4.723 1.00 80.56 91 LYS A N 1
ATOM 708 C CA . LYS A 1 91 ? 18.699 4.242 -3.250 1.00 80.56 91 LYS A CA 1
ATOM 709 C C . LYS A 1 91 ? 19.165 2.878 -2.743 1.00 80.56 91 LYS A C 1
ATOM 711 O O . LYS A 1 91 ? 18.439 1.898 -2.751 1.00 80.56 91 LYS A O 1
ATOM 716 N N . ALA A 1 92 ? 20.389 2.814 -2.229 1.00 74.94 92 ALA A N 1
ATOM 717 C CA . ALA A 1 92 ? 20.900 1.566 -1.671 1.00 74.94 92 ALA A CA 1
ATOM 718 C C . ALA A 1 92 ? 20.147 1.162 -0.386 1.00 74.94 92 ALA A C 1
ATOM 720 O O . ALA A 1 92 ? 20.078 1.950 0.557 1.00 74.94 92 ALA A O 1
ATOM 721 N N . GLY A 1 93 ? 19.661 -0.084 -0.334 1.00 73.50 93 GLY A N 1
ATOM 722 C CA . GLY A 1 93 ? 19.105 -0.707 0.876 1.00 73.50 93 GLY A CA 1
ATOM 723 C C . GLY A 1 93 ? 17.636 -0.385 1.174 1.00 73.50 93 GLY A C 1
ATOM 724 O O . GLY A 1 93 ? 17.158 -0.704 2.260 1.00 73.50 93 GLY A O 1
ATOM 725 N N . ASP A 1 94 ? 16.895 0.219 0.243 1.00 81.38 94 ASP A N 1
ATOM 726 C CA . ASP A 1 94 ? 15.486 0.580 0.457 1.00 81.38 94 ASP A CA 1
ATOM 727 C C . ASP A 1 94 ? 14.498 -0.602 0.353 1.00 81.38 94 ASP A C 1
ATOM 729 O O . ASP A 1 94 ? 13.334 -0.459 0.721 1.00 81.38 94 ASP A O 1
ATOM 733 N N . ALA A 1 95 ? 14.983 -1.789 -0.029 1.00 86.56 95 ALA A N 1
ATOM 734 C CA . ALA A 1 95 ? 14.228 -3.045 -0.053 1.00 86.56 95 ALA A CA 1
ATOM 735 C C . ALA A 1 95 ? 14.549 -4.012 1.109 1.00 86.56 95 ALA A C 1
ATOM 737 O O . ALA A 1 95 ? 14.228 -5.198 1.028 1.00 86.56 95 ALA A O 1
ATOM 738 N N . GLU A 1 96 ? 15.193 -3.552 2.188 1.00 90.06 96 GLU A N 1
ATOM 739 C CA . GLU A 1 96 ? 15.426 -4.382 3.386 1.00 90.06 96 GLU A CA 1
ATOM 740 C C . GLU A 1 96 ? 14.186 -4.472 4.290 1.00 90.06 96 GLU A C 1
ATOM 742 O O . GLU A 1 96 ? 13.929 -5.507 4.915 1.00 90.06 96 GLU A O 1
ATOM 747 N N . LYS A 1 97 ? 13.392 -3.397 4.332 1.00 93.81 97 LYS A N 1
ATOM 748 C CA . LYS A 1 97 ? 12.173 -3.266 5.139 1.00 93.81 97 LYS A CA 1
ATOM 749 C C . LYS A 1 97 ? 10.987 -2.865 4.273 1.00 93.81 97 LYS A C 1
ATOM 751 O O . LYS A 1 97 ? 11.154 -2.249 3.224 1.00 93.81 97 LYS A O 1
ATOM 756 N N . ILE A 1 98 ? 9.787 -3.238 4.706 1.00 95.50 98 ILE A N 1
ATOM 757 C CA . ILE A 1 98 ? 8.555 -2.777 4.061 1.00 95.50 98 ILE A CA 1
ATOM 758 C C . ILE A 1 98 ? 8.390 -1.284 4.365 1.00 95.50 98 ILE A C 1
ATOM 760 O O . ILE A 1 98 ? 8.502 -0.868 5.514 1.00 95.50 98 ILE A O 1
ATOM 764 N N . GLY A 1 99 ? 8.129 -0.483 3.334 1.00 95.50 99 GLY A N 1
ATOM 765 C CA . GLY A 1 99 ? 7.845 0.940 3.472 1.00 95.50 99 GLY A CA 1
ATOM 766 C C . GLY A 1 99 ? 6.373 1.211 3.787 1.00 95.50 99 GLY A C 1
ATOM 767 O O . GLY A 1 99 ? 5.477 0.567 3.230 1.00 95.50 99 GLY A O 1
ATOM 768 N N . PHE A 1 100 ? 6.134 2.206 4.643 1.00 96.94 100 PHE A N 1
ATOM 769 C CA . PHE A 1 100 ? 4.814 2.602 5.139 1.00 96.94 100 PHE A CA 1
ATOM 770 C C . PHE A 1 100 ? 4.711 4.123 5.344 1.00 96.94 100 PHE A C 1
ATOM 772 O O . PHE A 1 100 ? 5.730 4.808 5.464 1.00 96.94 100 PHE A O 1
ATOM 779 N N . ASP A 1 101 ? 3.483 4.634 5.461 1.00 96.75 101 ASP A N 1
ATOM 780 C CA . ASP A 1 101 ? 3.205 5.929 6.104 1.00 96.75 101 ASP A CA 1
ATOM 781 C C . ASP A 1 101 ? 3.110 5.729 7.629 1.00 96.75 101 ASP A C 1
ATOM 783 O O . ASP A 1 101 ? 2.023 5.637 8.199 1.00 96.75 101 ASP A O 1
ATOM 787 N N . GLU A 1 102 ? 4.260 5.542 8.290 1.00 96.38 102 GLU A N 1
ATOM 788 C CA . GLU A 1 102 ? 4.318 5.061 9.682 1.00 96.38 102 GLU A CA 1
ATOM 789 C C . GLU A 1 102 ? 3.586 5.960 10.685 1.00 96.38 102 GLU A C 1
ATOM 791 O O . GLU A 1 102 ? 2.879 5.466 11.563 1.00 96.38 102 GLU A O 1
ATOM 796 N N . VAL A 1 103 ? 3.745 7.279 10.560 1.00 95.56 103 VAL A N 1
ATOM 797 C CA . VAL A 1 103 ? 3.144 8.249 11.486 1.00 95.56 103 VAL A CA 1
ATOM 798 C C . VAL A 1 103 ? 1.622 8.207 11.369 1.00 95.56 103 VAL A C 1
ATOM 800 O O . VAL A 1 103 ? 0.913 8.143 12.375 1.00 95.56 103 VAL A O 1
ATOM 803 N N . GLU A 1 104 ? 1.120 8.208 10.140 1.00 95.62 104 GLU A N 1
ATOM 804 C CA . GLU A 1 104 ? -0.298 8.207 9.821 1.00 95.62 104 GLU A CA 1
ATOM 805 C C . GLU A 1 104 ? -0.956 6.881 10.220 1.00 95.62 104 GLU A C 1
ATOM 807 O O . GLU A 1 104 ? -2.022 6.870 10.841 1.00 95.62 104 GLU A O 1
ATOM 812 N N . LEU A 1 105 ? -0.304 5.756 9.920 1.00 96.94 105 LEU A N 1
ATOM 813 C CA . LEU A 1 105 ? -0.785 4.431 10.295 1.00 96.94 105 LEU A CA 1
ATOM 814 C C . LEU A 1 105 ? -0.822 4.245 11.814 1.00 96.94 105 LEU A C 1
ATOM 816 O O . LEU A 1 105 ? -1.829 3.760 12.331 1.00 96.94 105 LEU A O 1
ATOM 820 N N . ASN A 1 106 ? 0.211 4.673 12.544 1.00 96.12 106 ASN A N 1
ATOM 821 C CA . ASN A 1 106 ? 0.222 4.584 14.007 1.00 96.12 106 ASN A CA 1
ATOM 822 C C . ASN A 1 106 ? -0.827 5.494 14.652 1.00 96.12 106 ASN A C 1
ATOM 824 O O . ASN A 1 106 ? -1.424 5.113 15.657 1.00 96.12 106 ASN A O 1
ATOM 828 N N . ALA A 1 107 ? -1.133 6.651 14.058 1.00 94.81 107 ALA A N 1
ATOM 829 C CA . ALA A 1 107 ? -2.219 7.504 14.537 1.00 94.81 107 ALA A CA 1
ATOM 830 C C . ALA A 1 107 ? -3.603 6.832 14.422 1.00 94.81 107 ALA A C 1
ATOM 832 O O . ALA A 1 107 ? -4.473 7.083 15.257 1.00 94.81 107 ALA A O 1
ATOM 833 N N . VAL A 1 108 ? -3.808 5.963 13.426 1.00 95.69 108 VAL A N 1
ATOM 834 C CA . VAL A 1 108 ? -5.052 5.191 13.255 1.00 95.69 108 VAL A CA 1
ATOM 835 C C . VAL A 1 108 ? -5.055 3.925 14.114 1.00 95.69 108 VAL A C 1
ATOM 837 O O . VAL A 1 108 ? -6.022 3.664 14.826 1.00 95.69 108 VAL A O 1
ATOM 840 N N . MET A 1 109 ? -3.976 3.143 14.066 1.00 95.75 109 MET A N 1
ATOM 841 C CA . MET A 1 109 ? -3.882 1.841 14.731 1.00 95.75 109 MET A CA 1
ATOM 842 C C . MET A 1 109 ? -3.507 1.929 16.215 1.00 95.75 109 MET A C 1
ATOM 844 O O . MET A 1 109 ? -3.617 0.927 16.916 1.00 95.75 109 MET A O 1
ATOM 848 N N . LYS A 1 110 ? -3.074 3.099 16.706 1.00 94.00 110 LYS A N 1
ATOM 849 C CA . LYS A 1 110 ? -2.630 3.330 18.093 1.00 94.00 110 LYS A CA 1
ATOM 850 C C . LYS A 1 110 ? -1.540 2.339 18.527 1.00 94.00 110 LYS A C 1
ATOM 852 O O . LYS A 1 110 ? -1.643 1.726 19.587 1.00 94.00 110 LYS A O 1
ATOM 857 N N . ASP A 1 111 ? -0.538 2.149 17.668 1.00 91.12 111 ASP A N 1
ATOM 858 C CA . ASP A 1 111 ? 0.592 1.226 17.872 1.00 91.12 111 ASP A CA 1
ATOM 859 C C . ASP A 1 111 ? 0.195 -0.256 18.069 1.00 91.12 111 ASP A C 1
ATOM 861 O O . ASP A 1 111 ? 0.967 -1.051 18.607 1.00 91.12 111 ASP A O 1
ATOM 865 N N . ALA A 1 112 ? -1.008 -0.658 17.635 1.00 91.38 112 ALA A N 1
ATOM 866 C CA . ALA A 1 112 ? -1.473 -2.043 17.751 1.00 91.38 112 ALA A CA 1
ATOM 867 C C . ALA A 1 112 ? -0.663 -3.046 16.906 1.00 91.38 112 ALA A C 1
ATOM 869 O O . ALA A 1 112 ? -0.698 -4.245 17.187 1.00 91.38 112 ALA A O 1
ATOM 870 N N . GLU A 1 113 ? 0.067 -2.572 15.893 1.00 91.88 113 GLU A N 1
ATOM 871 C CA . GLU A 1 113 ? 0.925 -3.382 15.027 1.00 91.88 113 GLU A CA 1
ATOM 872 C C . GLU A 1 113 ? 2.318 -2.764 14.891 1.00 91.88 113 GLU A C 1
ATOM 874 O O . GLU A 1 113 ? 2.475 -1.545 14.842 1.00 91.88 113 GLU A O 1
ATOM 879 N N . SER A 1 114 ? 3.341 -3.617 14.785 1.00 93.50 114 SER A N 1
ATOM 880 C CA . SER A 1 114 ? 4.699 -3.171 14.463 1.00 93.50 114 SER A CA 1
ATOM 881 C C . SER A 1 114 ? 4.810 -2.882 12.971 1.00 93.50 114 SER A C 1
ATOM 883 O O . SER A 1 114 ? 4.590 -3.777 12.158 1.00 93.50 114 SER A O 1
ATOM 885 N N . LEU A 1 115 ? 5.226 -1.667 12.615 1.00 95.31 115 LEU A N 1
ATOM 886 C CA . LEU A 1 115 ? 5.532 -1.286 11.230 1.00 95.31 115 LEU A CA 1
ATOM 887 C C . LEU A 1 115 ? 7.003 -1.519 10.851 1.00 95.31 115 LEU A C 1
ATOM 889 O O . LEU A 1 115 ? 7.365 -1.419 9.683 1.00 95.31 115 LEU A O 1
ATOM 893 N N . ASP A 1 116 ? 7.845 -1.916 11.812 1.00 95.00 116 ASP A N 1
ATOM 894 C CA . ASP A 1 116 ? 9.201 -2.389 11.534 1.00 95.00 116 ASP A CA 1
ATOM 895 C C . ASP A 1 116 ? 9.172 -3.859 11.080 1.00 95.00 116 ASP A C 1
ATOM 897 O O . ASP A 1 116 ? 9.263 -4.783 11.895 1.00 95.00 116 ASP A O 1
ATOM 901 N N . ILE A 1 117 ? 8.971 -4.076 9.777 1.00 94.00 117 ILE A N 1
ATOM 902 C CA . ILE A 1 117 ? 8.833 -5.409 9.179 1.00 94.00 117 ILE A CA 1
ATOM 903 C C . ILE A 1 117 ? 9.901 -5.614 8.104 1.00 94.00 117 ILE A C 1
ATOM 905 O O . ILE A 1 117 ? 9.946 -4.901 7.099 1.00 94.00 117 ILE A O 1
ATOM 909 N N . ASN A 1 118 ? 10.729 -6.644 8.286 1.00 94.06 118 ASN A N 1
ATOM 910 C CA . ASN A 1 118 ? 11.719 -7.048 7.290 1.00 94.06 118 ASN A CA 1
ATOM 911 C C . ASN A 1 118 ? 11.047 -7.601 6.029 1.00 94.06 118 ASN A C 1
ATOM 913 O O . ASN A 1 118 ? 10.065 -8.347 6.093 1.00 94.06 118 ASN A O 1
ATOM 917 N N . VAL A 1 119 ? 11.633 -7.297 4.875 1.00 91.38 119 VAL A N 1
ATOM 918 C CA . VAL A 1 119 ? 11.199 -7.860 3.599 1.00 91.38 119 VAL A CA 1
ATOM 919 C C . VAL A 1 119 ? 11.457 -9.361 3.568 1.00 91.38 119 VAL A C 1
ATOM 921 O O . VAL A 1 119 ? 12.544 -9.855 3.872 1.00 91.38 119 VAL A O 1
ATOM 924 N N . ARG A 1 120 ? 10.437 -10.100 3.137 1.00 87.75 120 ARG A N 1
ATOM 925 C CA . ARG A 1 120 ? 10.556 -11.511 2.789 1.00 87.75 120 ARG A CA 1
ATOM 926 C C . ARG A 1 120 ? 11.258 -11.643 1.440 1.00 87.75 120 ARG A C 1
ATOM 928 O O . ARG A 1 120 ? 10.678 -11.375 0.391 1.00 87.75 120 ARG A O 1
ATOM 935 N N . THR A 1 121 ? 12.521 -12.049 1.462 1.00 83.25 121 THR A N 1
ATOM 936 C CA . THR A 1 121 ? 13.354 -12.155 0.253 1.00 83.25 121 THR A CA 1
ATOM 937 C C . THR A 1 121 ? 12.914 -13.268 -0.699 1.00 83.25 121 THR A C 1
ATOM 939 O O . THR A 1 121 ? 13.299 -13.254 -1.861 1.00 83.25 121 THR A O 1
ATOM 942 N N . ASP A 1 122 ? 12.088 -14.212 -0.240 1.00 82.19 122 ASP A N 1
AT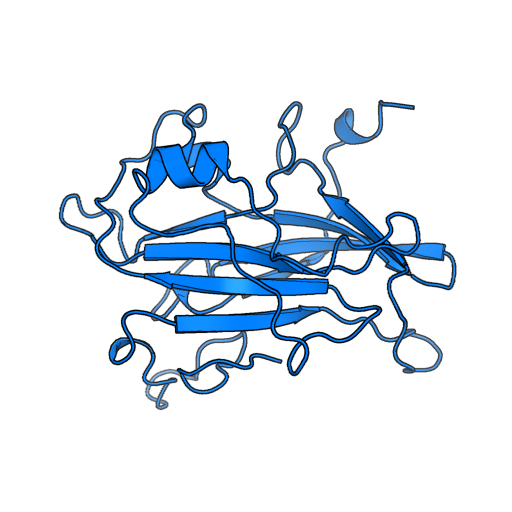OM 943 C CA . ASP A 1 122 ? 11.531 -15.297 -1.052 1.00 82.19 122 ASP A CA 1
ATOM 944 C C . ASP A 1 122 ? 10.348 -14.866 -1.934 1.00 82.19 122 ASP A C 1
ATOM 946 O O . ASP A 1 122 ? 10.056 -15.529 -2.928 1.00 82.19 122 ASP A O 1
ATOM 950 N N . VAL A 1 123 ? 9.679 -13.760 -1.590 1.00 74.50 123 VAL A N 1
ATOM 951 C CA . VAL A 1 123 ? 8.561 -13.190 -2.369 1.00 74.50 123 VAL A CA 1
ATOM 952 C C . VAL A 1 123 ? 8.951 -11.914 -3.115 1.00 74.50 123 VAL A C 1
ATOM 954 O O . VAL A 1 123 ? 8.222 -11.462 -3.997 1.00 74.50 123 VAL A O 1
ATOM 957 N N . PHE A 1 124 ? 10.089 -11.319 -2.757 1.00 82.38 124 PHE A N 1
ATOM 958 C CA . PHE A 1 124 ? 10.592 -10.107 -3.378 1.00 82.38 124 PHE A CA 1
ATOM 959 C C . PHE A 1 124 ? 11.368 -10.415 -4.664 1.00 82.38 124 PHE A C 1
ATOM 961 O O . PHE A 1 124 ? 12.310 -11.203 -4.675 1.00 82.38 124 PHE A O 1
ATOM 968 N N . GLU A 1 125 ? 11.000 -9.733 -5.747 1.00 82.50 125 GLU A N 1
ATOM 969 C CA . GLU A 1 125 ? 11.711 -9.785 -7.020 1.00 82.50 125 GLU A CA 1
ATOM 970 C C . GLU A 1 125 ? 12.132 -8.371 -7.427 1.00 82.50 125 GLU A C 1
ATOM 972 O O . GLU A 1 125 ? 11.288 -7.489 -7.611 1.00 82.50 125 GLU A O 1
ATOM 977 N N . LYS A 1 126 ? 13.443 -8.165 -7.604 1.00 87.50 126 LYS A N 1
ATOM 978 C CA . LYS A 1 126 ? 13.997 -6.893 -8.079 1.00 87.50 126 LYS A CA 1
ATOM 979 C C . LYS A 1 126 ? 13.389 -6.508 -9.431 1.00 87.50 126 LYS A C 1
ATOM 981 O O . LYS A 1 126 ? 13.154 -7.359 -10.288 1.00 87.50 126 LYS A O 1
ATOM 986 N N . GLY A 1 127 ? 13.167 -5.211 -9.631 1.00 90.62 127 GLY A N 1
ATOM 987 C CA . GLY A 1 127 ? 12.567 -4.684 -10.855 1.00 90.62 127 GLY A CA 1
ATOM 988 C C . GLY A 1 127 ? 11.039 -4.729 -10.871 1.00 90.62 127 GLY A C 1
ATOM 989 O O . GLY A 1 127 ? 10.432 -4.459 -11.906 1.00 90.62 127 GLY A O 1
ATOM 990 N N . LYS A 1 128 ? 10.399 -5.075 -9.750 1.00 92.38 128 LYS A N 1
ATOM 991 C CA . LYS A 1 128 ? 8.943 -5.092 -9.598 1.00 92.38 128 LYS A CA 1
ATOM 992 C C . LYS A 1 128 ? 8.535 -4.280 -8.375 1.00 92.38 128 LYS A C 1
ATOM 994 O O . LYS A 1 128 ? 9.261 -4.222 -7.388 1.00 92.38 128 LYS A O 1
ATOM 999 N N . LEU A 1 129 ? 7.346 -3.686 -8.439 1.00 93.69 129 LEU A N 1
ATOM 1000 C CA . LEU A 1 129 ? 6.707 -3.097 -7.266 1.00 93.69 129 LEU A CA 1
ATOM 1001 C C . LEU A 1 129 ? 5.886 -4.178 -6.573 1.00 93.69 129 LEU A C 1
ATOM 1003 O O . LEU A 1 129 ? 5.040 -4.807 -7.209 1.00 93.69 129 LEU A O 1
ATOM 1007 N N . VAL A 1 130 ? 6.106 -4.377 -5.278 1.00 94.38 130 VAL A N 1
ATOM 1008 C CA . VAL A 1 130 ? 5.270 -5.261 -4.464 1.00 94.38 130 VAL A CA 1
ATOM 1009 C C . VAL A 1 130 ? 4.487 -4.411 -3.476 1.00 94.38 130 VAL A C 1
ATOM 1011 O O . VAL A 1 130 ? 5.073 -3.710 -2.659 1.00 94.38 130 VAL A O 1
ATOM 1014 N N . ILE A 1 131 ? 3.160 -4.481 -3.539 1.00 95.31 131 ILE A N 1
ATOM 1015 C CA . ILE A 1 131 ? 2.284 -3.924 -2.510 1.00 95.31 131 ILE A CA 1
ATOM 1016 C C . ILE A 1 131 ? 1.990 -5.033 -1.509 1.00 95.31 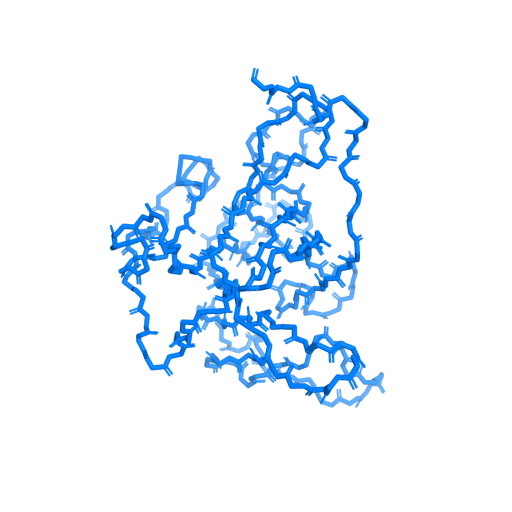131 ILE A C 1
ATOM 1018 O O . ILE A 1 131 ? 1.495 -6.097 -1.871 1.00 95.31 131 ILE A O 1
ATOM 1022 N N . THR A 1 132 ? 2.318 -4.802 -0.248 1.00 95.19 132 THR A N 1
ATOM 1023 C CA . THR A 1 132 ? 1.972 -5.725 0.835 1.00 95.19 132 THR A CA 1
ATOM 1024 C C . THR A 1 132 ? 0.603 -5.353 1.368 1.00 95.19 132 THR A C 1
ATOM 1026 O O . THR A 1 132 ? 0.322 -4.175 1.562 1.00 95.19 132 THR A O 1
ATOM 1029 N N . LEU A 1 133 ? -0.252 -6.344 1.568 1.00 95.19 133 LEU A N 1
ATOM 1030 C CA . LEU A 1 133 ? -1.587 -6.204 2.117 1.00 95.19 133 LEU A CA 1
ATOM 1031 C C . LEU A 1 133 ? -1.624 -6.934 3.452 1.00 95.19 133 LEU A C 1
ATOM 1033 O O . LEU A 1 133 ? -1.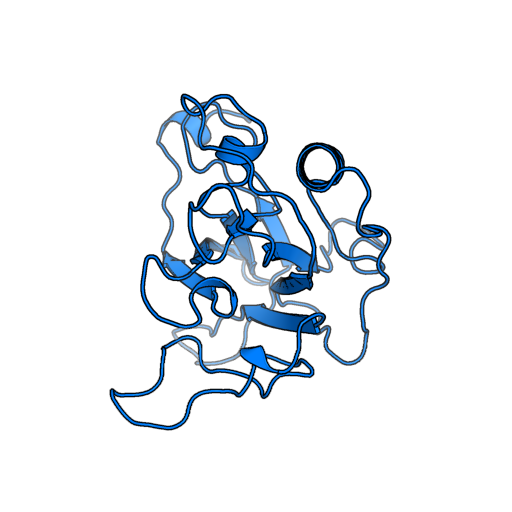550 -8.160 3.502 1.00 95.19 133 LEU A O 1
ATOM 1037 N N . HIS A 1 134 ? -1.710 -6.169 4.529 1.00 94.81 134 HIS A N 1
ATOM 1038 C CA . HIS A 1 134 ? -1.730 -6.680 5.889 1.00 94.81 134 HIS A CA 1
ATOM 1039 C C . HIS A 1 134 ? -3.167 -6.729 6.369 1.00 94.81 134 HIS A C 1
ATOM 1041 O O . HIS A 1 134 ? -3.863 -5.714 6.361 1.00 94.81 134 HIS A O 1
ATOM 1047 N N . ARG A 1 135 ? -3.603 -7.908 6.800 1.00 92.56 135 ARG A N 1
ATOM 1048 C CA . ARG A 1 135 ? -4.863 -8.098 7.514 1.00 92.56 135 ARG A CA 1
ATOM 1049 C C . ARG A 1 135 ? -4.563 -8.163 8.997 1.00 92.56 135 ARG A C 1
ATOM 1051 O O . ARG A 1 135 ? -3.645 -8.875 9.405 1.00 92.56 135 ARG A O 1
ATOM 1058 N N . THR A 1 136 ? -5.324 -7.422 9.791 1.00 93.19 136 THR A N 1
ATOM 1059 C CA . THR A 1 136 ? -5.200 -7.483 11.240 1.00 93.19 136 THR A CA 1
ATOM 1060 C C . THR A 1 136 ? -6.511 -7.202 11.969 1.00 93.19 136 THR A C 1
ATOM 1062 O O . THR A 1 136 ? -7.500 -6.732 11.403 1.00 93.19 136 THR A O 1
ATOM 1065 N N . TRP A 1 137 ? -6.492 -7.517 13.258 1.00 92.94 137 TRP A N 1
ATOM 1066 C CA . TRP A 1 137 ? -7.511 -7.214 14.240 1.00 92.94 137 TRP A CA 1
ATOM 1067 C C . TRP A 1 137 ? -6.877 -7.236 15.651 1.00 92.94 137 TRP A C 1
ATOM 1069 O O . TRP A 1 137 ? -5.855 -7.910 15.857 1.00 92.94 137 TRP A O 1
ATOM 1079 N N . PRO A 1 138 ? -7.498 -6.588 16.652 1.00 94.62 138 PRO A N 1
ATOM 1080 C CA . PRO A 1 138 ? -8.620 -5.653 16.542 1.00 94.62 138 PRO A CA 1
ATOM 1081 C C . PRO A 1 138 ? -8.130 -4.209 16.338 1.00 94.62 138 PRO A C 1
ATOM 1083 O O . PRO A 1 138 ? -7.279 -3.745 17.090 1.00 94.62 138 PRO A O 1
ATOM 1086 N N . ILE A 1 139 ? -8.701 -3.479 15.375 1.00 96.12 139 ILE A N 1
ATOM 1087 C CA . ILE A 1 139 ? -8.468 -2.036 15.190 1.00 96.12 139 ILE A CA 1
ATOM 1088 C C . ILE A 1 139 ? -9.810 -1.313 15.228 1.00 96.12 139 ILE A C 1
ATOM 1090 O O . ILE A 1 139 ? -10.612 -1.452 14.307 1.00 96.12 139 ILE A O 1
ATOM 1094 N N . GLU A 1 140 ? -10.041 -0.540 16.289 1.00 95.69 140 GLU A N 1
ATOM 1095 C CA . GLU A 1 140 ? -11.281 0.220 16.482 1.00 95.69 140 GLU A CA 1
ATOM 1096 C C . GLU A 1 140 ? -11.599 1.100 15.267 1.00 95.69 140 GLU A C 1
ATOM 1098 O O . GLU A 1 140 ? -10.729 1.804 14.745 1.00 95.69 140 GLU A O 1
ATOM 1103 N N . TYR A 1 141 ? -12.857 1.078 14.833 1.00 95.81 141 TYR A N 1
ATOM 1104 C CA . TYR A 1 141 ? -13.321 1.922 13.743 1.00 95.81 141 TYR A CA 1
ATOM 1105 C C . TYR A 1 141 ? -13.138 3.415 14.042 1.00 95.81 141 TYR A C 1
ATOM 1107 O O . TYR A 1 141 ? -13.590 3.936 15.065 1.00 95.81 141 TYR A O 1
ATOM 1115 N N . VAL A 1 142 ? -12.527 4.123 13.089 1.00 94.81 142 VAL A N 1
ATOM 1116 C CA . VAL A 1 142 ? -12.435 5.585 13.082 1.00 94.81 142 VAL A CA 1
ATOM 1117 C C . VAL A 1 142 ? -13.372 6.125 12.007 1.00 94.81 142 VAL A C 1
ATOM 1119 O O . VAL A 1 142 ? -13.206 5.843 10.816 1.00 94.81 142 VAL A O 1
ATOM 1122 N N . ALA A 1 143 ? -14.358 6.913 12.438 1.00 92.88 143 ALA A N 1
ATOM 1123 C CA . ALA A 1 143 ? -15.346 7.508 11.548 1.00 92.88 143 ALA A CA 1
ATOM 1124 C C . ALA A 1 143 ? -14.702 8.417 10.493 1.00 92.88 143 ALA A C 1
ATOM 1126 O O . ALA A 1 143 ? -13.712 9.101 10.760 1.00 92.88 143 ALA A O 1
ATOM 1127 N N . ALA A 1 144 ? -15.303 8.433 9.301 1.00 90.44 144 ALA A N 1
ATOM 1128 C CA . ALA A 1 144 ? -14.943 9.370 8.246 1.00 90.44 144 ALA A CA 1
ATOM 1129 C C . ALA A 1 144 ? -15.052 10.819 8.733 1.00 90.44 144 ALA A C 1
ATOM 1131 O O . ALA A 1 144 ? -16.042 11.192 9.370 1.00 90.44 144 ALA A O 1
ATOM 1132 N N . GLY A 1 145 ? -14.036 11.622 8.426 1.00 87.88 145 GLY A N 1
ATOM 1133 C CA . GLY A 1 145 ? -14.030 13.048 8.713 1.00 87.88 145 GLY A CA 1
ATOM 1134 C C . GLY A 1 145 ? -14.557 13.878 7.544 1.00 87.88 145 GLY A C 1
ATOM 1135 O O . GLY A 1 145 ? -15.311 13.413 6.690 1.00 87.88 145 GLY A O 1
ATOM 1136 N N . ASP A 1 146 ? -14.130 15.136 7.501 1.00 83.94 146 ASP A N 1
ATOM 1137 C CA . ASP A 1 146 ? -14.401 16.085 6.416 1.00 83.94 146 ASP A CA 1
ATOM 1138 C C . ASP A 1 146 ? -13.379 15.998 5.265 1.00 83.94 146 ASP A C 1
ATOM 1140 O O . ASP A 1 146 ? -13.342 16.871 4.396 1.00 83.94 146 ASP A O 1
ATOM 1144 N N . GLY A 1 147 ? -12.545 14.952 5.245 1.00 79.44 147 GLY A N 1
ATOM 1145 C CA . GLY A 1 147 ? -11.472 14.783 4.268 1.00 79.44 147 GLY A CA 1
ATOM 1146 C C . GLY A 1 147 ? -10.119 15.327 4.724 1.00 79.44 147 GLY A C 1
ATOM 1147 O O . GLY A 1 147 ? -9.163 15.242 3.958 1.00 79.44 147 GLY A O 1
ATOM 1148 N N . THR A 1 148 ? -10.018 15.875 5.940 1.00 80.62 148 THR A N 1
ATOM 1149 C CA . THR A 1 148 ? -8.767 16.443 6.479 1.00 80.62 148 THR A CA 1
ATOM 1150 C C . THR A 1 148 ? -8.110 15.588 7.564 1.00 80.62 148 THR A C 1
ATOM 1152 O O . THR A 1 148 ? -7.033 15.927 8.055 1.00 80.62 148 THR A O 1
ATOM 1155 N N . THR A 1 149 ? -8.736 14.476 7.955 1.00 88.88 149 THR A N 1
ATOM 1156 C CA . THR A 1 149 ? -8.215 13.606 9.017 1.00 88.88 149 THR A CA 1
ATOM 1157 C C . THR A 1 149 ? -7.167 12.627 8.487 1.00 88.88 149 THR A C 1
ATOM 1159 O O . THR A 1 149 ? -7.176 12.265 7.313 1.00 88.88 149 THR A O 1
ATOM 1162 N N . THR A 1 150 ? -6.303 12.114 9.370 1.00 90.56 150 THR A N 1
ATOM 1163 C CA . THR A 1 150 ? -5.349 11.040 9.035 1.00 90.56 150 THR A CA 1
ATOM 1164 C C . THR A 1 150 ? -6.039 9.786 8.495 1.00 90.56 150 THR A C 1
ATOM 1166 O O . THR A 1 150 ? -5.541 9.122 7.590 1.00 90.56 150 THR A O 1
ATOM 1169 N N . ARG A 1 151 ? -7.229 9.467 9.016 1.00 92.75 151 ARG A N 1
ATOM 1170 C CA . ARG A 1 151 ? -8.051 8.384 8.473 1.00 92.75 151 ARG A CA 1
ATOM 1171 C C . ARG A 1 151 ? -8.421 8.671 7.021 1.00 92.75 151 ARG A C 1
ATOM 1173 O O . ARG A 1 151 ? -8.354 7.766 6.197 1.00 92.75 151 ARG A O 1
ATOM 1180 N N . ASP A 1 152 ? -8.820 9.901 6.703 1.00 91.31 152 ASP A N 1
ATOM 1181 C CA . ASP A 1 152 ? -9.269 10.269 5.358 1.00 91.31 152 ASP A CA 1
ATOM 1182 C C . ASP A 1 152 ? -8.121 10.362 4.348 1.00 91.31 152 ASP A C 1
ATOM 1184 O O . ASP A 1 152 ? -8.336 10.042 3.178 1.00 91.31 152 ASP A O 1
ATOM 1188 N N . SER A 1 153 ? -6.910 10.743 4.778 1.00 90.25 153 SER A N 1
ATOM 1189 C CA . SER A 1 153 ? -5.729 10.724 3.906 1.00 90.25 153 SER A CA 1
ATOM 1190 C C . SER A 1 153 ? -5.381 9.294 3.498 1.00 90.25 153 SER A C 1
ATOM 1192 O O . SER A 1 153 ? -5.207 9.022 2.316 1.00 90.25 153 SER A O 1
ATOM 1194 N N . LEU A 1 154 ? -5.397 8.351 4.442 1.00 94.44 154 LEU A N 1
ATOM 1195 C CA . LEU A 1 154 ? -5.150 6.931 4.172 1.00 94.44 154 LEU A CA 1
ATOM 1196 C C . LEU A 1 154 ? -6.343 6.216 3.505 1.00 94.44 154 LEU A C 1
ATOM 1198 O O . LEU A 1 154 ? -6.206 5.096 3.006 1.00 94.44 154 LEU A O 1
ATOM 1202 N N . SER A 1 155 ? -7.526 6.832 3.493 1.00 91.06 155 SER A N 1
ATOM 1203 C CA . SER A 1 155 ? -8.720 6.268 2.861 1.00 91.06 155 SER A CA 1
ATOM 1204 C C . SER A 1 155 ? -8.748 6.603 1.370 1.00 91.06 155 SER A C 1
ATOM 1206 O O . SER A 1 155 ? -8.949 7.749 0.967 1.00 91.06 155 SER A O 1
ATOM 1208 N N . GLY A 1 156 ? -8.604 5.583 0.523 1.00 89.25 156 GLY A N 1
ATOM 1209 C CA . GLY A 1 156 ? -8.772 5.726 -0.921 1.00 89.25 156 GLY A CA 1
ATOM 1210 C C . GLY A 1 156 ? -7.824 4.851 -1.723 1.00 89.25 156 GLY A C 1
ATOM 1211 O O . GLY A 1 156 ? -8.013 3.642 -1.836 1.00 89.25 156 GLY A O 1
ATOM 1212 N N . SER A 1 157 ? -6.846 5.486 -2.361 1.00 94.00 157 SER A N 1
ATOM 1213 C CA . SER A 1 157 ? -5.979 4.846 -3.346 1.00 94.00 157 SER A CA 1
ATOM 1214 C C . SER A 1 157 ? -4.565 5.392 -3.289 1.00 94.00 157 SER A C 1
ATOM 1216 O O . SER A 1 157 ? -4.378 6.578 -3.035 1.00 94.00 157 SER A O 1
ATOM 1218 N N . LEU A 1 158 ? -3.607 4.559 -3.660 1.00 94.94 158 LEU A N 1
ATOM 1219 C CA . LEU A 1 158 ? -2.245 4.960 -3.969 1.00 94.94 158 LEU A CA 1
ATOM 1220 C C . LEU A 1 158 ? -2.156 5.352 -5.440 1.00 94.94 158 LEU A C 1
ATOM 1222 O O . LEU A 1 158 ? -2.811 4.742 -6.289 1.00 94.94 158 LEU A O 1
ATOM 1226 N N . ALA A 1 159 ? -1.307 6.318 -5.760 1.00 95.94 159 ALA A N 1
ATOM 1227 C CA . ALA A 1 159 ? -0.874 6.562 -7.125 1.00 95.94 159 ALA A CA 1
ATOM 1228 C C . ALA A 1 159 ? 0.649 6.503 -7.187 1.00 95.94 159 ALA A C 1
ATOM 1230 O O . ALA A 1 159 ? 1.338 7.041 -6.326 1.00 95.94 159 ALA A O 1
ATOM 1231 N N . VAL A 1 160 ? 1.170 5.831 -8.206 1.00 96.19 160 VAL A N 1
ATOM 1232 C CA . VAL A 1 160 ? 2.604 5.617 -8.393 1.00 96.19 160 VAL A CA 1
ATOM 1233 C C . VAL A 1 160 ? 2.999 5.885 -9.836 1.00 96.19 160 VAL A C 1
ATOM 1235 O O . VAL A 1 160 ? 2.236 5.610 -10.766 1.00 96.19 160 VAL A O 1
ATOM 1238 N N . ARG A 1 161 ? 4.214 6.388 -10.022 1.00 96.06 161 ARG A N 1
ATOM 1239 C CA . ARG A 1 161 ? 4.939 6.407 -11.287 1.00 96.06 161 ARG A CA 1
ATOM 1240 C C . ARG A 1 161 ? 6.129 5.472 -11.158 1.00 96.06 161 ARG A C 1
ATOM 1242 O O . ARG A 1 161 ? 6.976 5.652 -10.289 1.00 96.06 161 ARG A O 1
ATOM 1249 N N . LEU A 1 162 ? 6.182 4.497 -12.051 1.00 94.75 162 LEU A N 1
ATOM 1250 C CA . LEU A 1 162 ? 7.305 3.580 -12.188 1.00 94.75 162 LEU A CA 1
ATOM 1251 C C . LEU A 1 162 ? 8.028 3.891 -13.492 1.00 94.75 162 LEU A C 1
ATOM 1253 O O . LEU A 1 162 ? 7.378 3.962 -14.536 1.00 94.75 162 LEU A O 1
ATOM 1257 N N . ILE A 1 163 ? 9.343 4.081 -13.449 1.00 94.50 163 ILE A N 1
ATOM 1258 C CA . ILE A 1 163 ? 10.153 4.220 -14.664 1.00 94.50 163 ILE A CA 1
ATOM 1259 C C . ILE A 1 163 ? 10.837 2.888 -14.931 1.00 94.50 163 ILE A C 1
ATOM 1261 O O . ILE A 1 163 ? 11.486 2.339 -14.042 1.00 94.50 163 ILE A O 1
ATOM 1265 N N . ASP A 1 164 ? 10.664 2.345 -16.133 1.00 93.31 164 ASP A N 1
ATOM 1266 C CA . ASP A 1 164 ? 11.343 1.112 -16.529 1.00 93.31 164 ASP A CA 1
ATOM 1267 C C . ASP A 1 164 ? 12.790 1.347 -16.989 1.00 93.31 164 ASP A C 1
ATOM 1269 O O . ASP A 1 164 ? 13.235 2.474 -17.207 1.00 93.31 164 ASP A O 1
ATOM 1273 N N . ASN A 1 165 ? 13.534 0.257 -17.158 1.00 90.50 165 ASN A N 1
ATOM 1274 C CA . ASN A 1 165 ? 14.919 0.269 -17.630 1.00 90.50 165 ASN A CA 1
ATOM 1275 C C . ASN A 1 165 ? 15.113 0.816 -19.061 1.00 90.50 165 ASN A C 1
ATOM 1277 O O . ASN A 1 165 ? 16.251 0.995 -19.496 1.00 90.50 165 ASN A O 1
ATOM 1281 N N . GLN A 1 166 ? 14.033 1.080 -19.799 1.00 90.12 166 GLN A N 1
ATOM 1282 C CA . GLN A 1 166 ? 14.041 1.735 -21.109 1.00 90.12 166 GLN A CA 1
ATOM 1283 C C . GLN A 1 166 ? 13.671 3.226 -21.011 1.00 90.12 166 GLN A C 1
ATOM 1285 O O . GLN A 1 166 ? 13.720 3.936 -22.015 1.00 90.12 166 GLN A O 1
ATOM 1290 N N . GLY A 1 167 ? 13.332 3.715 -19.815 1.00 90.62 167 GLY A N 1
ATOM 1291 C CA . GLY A 1 167 ? 12.931 5.093 -19.554 1.00 90.62 167 GLY A CA 1
ATOM 1292 C C . GLY A 1 167 ? 11.439 5.370 -19.758 1.00 90.62 167 GLY A C 1
ATOM 1293 O O . GLY A 1 167 ? 11.038 6.534 -19.702 1.00 90.62 167 GLY A O 1
ATOM 1294 N N . ASN A 1 168 ? 10.599 4.353 -19.985 1.00 91.88 168 ASN A N 1
ATOM 1295 C CA . ASN A 1 168 ? 9.159 4.565 -20.122 1.00 91.88 168 ASN A CA 1
ATOM 1296 C C . ASN A 1 168 ? 8.503 4.726 -18.749 1.00 91.88 168 ASN A C 1
ATOM 1298 O O . ASN A 1 168 ? 8.792 3.984 -17.808 1.00 91.88 168 ASN A O 1
ATOM 1302 N N . ALA A 1 169 ? 7.567 5.672 -18.660 1.00 93.50 169 ALA A N 1
ATOM 1303 C CA . ALA A 1 169 ? 6.807 5.928 -17.446 1.00 93.50 169 ALA A CA 1
ATOM 1304 C C . ALA A 1 169 ? 5.500 5.125 -17.405 1.00 93.50 169 ALA A C 1
ATOM 1306 O O . ALA A 1 169 ? 4.674 5.183 -18.318 1.00 93.50 169 ALA A O 1
ATOM 1307 N N . HIS A 1 170 ? 5.276 4.443 -16.286 1.00 93.56 170 HIS A N 1
ATOM 1308 C CA . HIS A 1 170 ? 4.088 3.648 -16.001 1.00 93.56 170 HIS A CA 1
ATOM 1309 C C . HIS A 1 170 ? 3.366 4.242 -14.796 1.00 93.56 170 HIS A C 1
ATOM 1311 O O . HIS A 1 170 ? 3.656 3.907 -13.648 1.00 93.56 170 HIS A O 1
ATOM 1317 N N . ASN A 1 171 ? 2.407 5.129 -15.057 1.00 95.19 171 ASN A N 1
ATOM 1318 C CA . ASN A 1 171 ? 1.566 5.680 -13.998 1.00 95.19 171 ASN A CA 1
ATOM 1319 C C . ASN A 1 171 ? 0.427 4.704 -13.680 1.00 95.19 171 ASN A C 1
ATOM 1321 O O . ASN A 1 171 ? -0.314 4.281 -14.582 1.00 95.19 171 ASN A O 1
ATOM 1325 N N . ARG A 1 172 ? 0.275 4.341 -12.407 1.00 95.19 172 ARG A N 1
ATOM 1326 C CA . ARG A 1 172 ? -0.771 3.432 -11.931 1.00 95.19 172 ARG A CA 1
ATOM 1327 C C . ARG A 1 172 ? -1.423 3.961 -10.669 1.00 95.19 172 ARG A C 1
ATOM 1329 O O . ARG A 1 172 ? -0.762 4.537 -9.816 1.00 95.19 172 ARG A O 1
ATOM 1336 N N . LYS A 1 173 ? -2.723 3.718 -10.559 1.00 95.31 173 LYS A N 1
ATOM 1337 C CA . LYS A 1 173 ? -3.505 3.921 -9.342 1.00 95.31 173 LYS A CA 1
ATOM 1338 C C . LYS A 1 173 ? -3.851 2.555 -8.770 1.00 95.31 173 LYS A C 1
ATOM 1340 O O . LYS A 1 173 ? -4.305 1.713 -9.538 1.00 95.31 173 LYS A O 1
ATOM 1345 N N . VAL A 1 174 ? -3.640 2.343 -7.476 1.00 95.50 174 VAL A N 1
ATOM 1346 C CA . VAL A 1 174 ? -3.932 1.095 -6.755 1.00 95.50 174 VAL A CA 1
ATOM 1347 C C . VAL A 1 174 ? -4.939 1.387 -5.648 1.00 95.50 174 VAL A C 1
ATOM 1349 O O . VAL A 1 174 ? -4.772 2.355 -4.912 1.00 95.50 174 VAL A O 1
ATOM 1352 N N . SER A 1 175 ? -5.986 0.582 -5.517 1.00 95.12 175 SER A N 1
ATOM 1353 C CA . SER A 1 175 ? -6.999 0.739 -4.468 1.00 95.12 175 SER A CA 1
ATOM 1354 C C . SER A 1 175 ? -7.566 -0.606 -4.045 1.00 95.12 175 SER A C 1
ATOM 1356 O O . SER A 1 175 ? -7.437 -1.590 -4.771 1.00 95.12 175 SER A O 1
ATOM 1358 N N . PHE A 1 176 ? -8.257 -0.635 -2.910 1.00 94.38 176 PHE A N 1
ATOM 1359 C CA . PHE A 1 176 ? -9.161 -1.739 -2.601 1.00 94.38 176 PHE A CA 1
ATOM 1360 C C . PHE A 1 176 ? -10.304 -1.832 -3.620 1.00 94.38 176 PHE A C 1
ATOM 1362 O O . PHE A 1 176 ? -10.554 -0.883 -4.379 1.00 94.38 176 PHE A O 1
ATOM 1369 N N . LEU A 1 177 ? -11.015 -2.962 -3.616 1.00 89.94 177 LEU A N 1
ATOM 1370 C CA . LEU A 1 177 ? -12.307 -3.047 -4.293 1.00 89.94 177 LEU A CA 1
ATOM 1371 C C . LEU A 1 177 ? -13.286 -2.019 -3.692 1.00 89.94 177 LEU A C 1
ATOM 1373 O O . LEU A 1 177 ? -13.305 -1.836 -2.471 1.00 89.94 177 LEU A O 1
ATOM 1377 N N . PRO A 1 178 ? -14.110 -1.357 -4.522 1.00 86.00 178 PRO A N 1
ATOM 1378 C CA . PRO A 1 178 ? -15.056 -0.350 -4.044 1.00 86.00 178 PRO A CA 1
ATOM 1379 C C . PRO A 1 178 ? -16.155 -0.956 -3.157 1.00 86.00 178 PRO A C 1
ATOM 1381 O O . PRO A 1 178 ? -16.543 -0.364 -2.147 1.00 86.00 178 PRO A O 1
ATOM 1384 N N . ASP A 1 179 ? -16.635 -2.145 -3.507 1.00 83.62 179 ASP A N 1
ATOM 1385 C CA . ASP A 1 179 ? -17.715 -2.857 -2.837 1.00 83.62 179 ASP A CA 1
ATOM 1386 C C . ASP A 1 179 ? -17.520 -4.383 -2.908 1.00 83.62 179 ASP A C 1
ATOM 1388 O O . ASP A 1 179 ? -16.530 -4.890 -3.438 1.00 83.62 179 ASP A O 1
ATOM 1392 N N . GLY A 1 180 ? -18.457 -5.116 -2.302 1.00 79.69 180 GLY A N 1
ATOM 1393 C CA . GLY A 1 180 ? -18.487 -6.575 -2.333 1.00 79.69 180 GLY A CA 1
ATOM 1394 C C . GLY A 1 180 ? -17.739 -7.275 -1.195 1.00 79.69 180 GLY A C 1
ATOM 1395 O O . GLY A 1 180 ? -17.044 -6.671 -0.371 1.00 79.69 180 GLY A O 1
ATOM 1396 N N . VAL A 1 181 ? -17.931 -8.593 -1.142 1.00 74.94 181 VAL A N 1
ATOM 1397 C CA . VAL A 1 181 ? -17.306 -9.485 -0.157 1.00 74.94 181 VAL A CA 1
ATOM 1398 C C . VAL A 1 181 ? -15.805 -9.583 -0.431 1.00 74.94 181 VAL A C 1
ATOM 1400 O O . VAL A 1 181 ? -15.366 -9.646 -1.579 1.00 74.94 181 VAL A O 1
ATOM 1403 N N . GLY A 1 182 ? -15.000 -9.569 0.631 1.00 79.06 182 GLY A N 1
ATOM 1404 C CA . GLY A 1 182 ? -13.546 -9.650 0.506 1.00 79.06 182 GLY A CA 1
ATOM 1405 C C . GLY A 1 182 ? -12.891 -8.400 -0.075 1.00 79.06 182 GLY A C 1
ATOM 1406 O O . GLY A 1 182 ? -11.738 -8.467 -0.495 1.00 79.06 182 GLY A O 1
ATOM 1407 N N . ARG A 1 183 ? -13.576 -7.246 -0.071 1.00 87.81 183 ARG A N 1
ATOM 1408 C CA . ARG A 1 183 ? -13.029 -5.989 -0.610 1.00 87.81 183 ARG A CA 1
ATOM 1409 C C . ARG A 1 183 ? -11.686 -5.578 -0.006 1.00 87.81 183 ARG A C 1
ATOM 1411 O O . ARG A 1 183 ? -10.823 -5.070 -0.710 1.00 87.81 183 ARG A O 1
ATOM 1418 N N . ARG A 1 184 ? -11.487 -5.871 1.283 1.00 90.38 184 ARG A N 1
ATOM 1419 C CA . ARG A 1 184 ? -10.228 -5.641 2.006 1.00 90.38 184 ARG A CA 1
ATOM 1420 C C . ARG A 1 184 ? -9.094 -6.585 1.613 1.00 90.38 184 ARG A C 1
ATOM 1422 O O . ARG A 1 184 ? -7.955 -6.327 1.966 1.00 90.38 184 ARG A O 1
ATOM 1429 N N . ASN A 1 185 ? -9.411 -7.699 0.953 1.00 86.94 185 ASN A N 1
ATOM 1430 C CA . ASN A 1 185 ? -8.463 -8.756 0.610 1.00 86.94 185 ASN A CA 1
ATOM 1431 C C . ASN A 1 185 ? -7.945 -8.611 -0.828 1.00 86.94 185 ASN A C 1
ATOM 1433 O O . ASN A 1 185 ? -7.165 -9.432 -1.296 1.00 86.94 185 ASN A O 1
ATOM 1437 N N . ARG A 1 186 ? -8.409 -7.593 -1.562 1.00 88.06 186 ARG A N 1
ATOM 1438 C CA . ARG A 1 186 ? -8.162 -7.443 -2.994 1.00 88.06 186 ARG A CA 1
ATOM 1439 C C . ARG A 1 186 ? -7.732 -6.038 -3.333 1.00 88.06 186 ARG A C 1
ATOM 1441 O O . ARG A 1 186 ? -8.350 -5.067 -2.902 1.00 88.06 186 ARG A O 1
ATOM 1448 N N . LEU A 1 187 ? -6.696 -5.960 -4.158 1.00 91.12 187 LEU A N 1
ATOM 1449 C CA . LEU A 1 187 ? -6.215 -4.714 -4.723 1.00 91.12 187 LEU A CA 1
ATOM 1450 C C . LEU A 1 187 ? -6.484 -4.701 -6.224 1.00 91.12 187 LEU A C 1
ATOM 1452 O O . LEU A 1 187 ? -6.099 -5.613 -6.955 1.00 91.12 187 LEU A O 1
ATOM 1456 N N . MET A 1 188 ? -7.117 -3.630 -6.682 1.00 91.19 188 MET A N 1
ATOM 1457 C CA . MET A 1 188 ? -7.254 -3.307 -8.093 1.00 91.19 188 MET A CA 1
ATOM 1458 C C . MET A 1 188 ? -6.194 -2.294 -8.495 1.00 91.19 188 MET A C 1
ATOM 1460 O O . MET A 1 188 ? -5.760 -1.476 -7.681 1.00 91.19 188 MET A O 1
ATOM 1464 N N . HIS A 1 189 ? -5.835 -2.286 -9.778 1.00 91.62 189 HIS A N 1
ATOM 1465 C CA . HIS A 1 189 ? -5.049 -1.199 -10.338 1.00 91.62 189 HIS A CA 1
ATOM 1466 C C . HIS A 1 189 ? -5.598 -0.708 -11.679 1.00 91.62 189 HIS A C 1
ATOM 1468 O O . HIS A 1 189 ? -6.178 -1.461 -12.456 1.00 91.62 189 HIS A O 1
ATOM 1474 N N . SER A 1 190 ? -5.381 0.572 -11.973 1.00 92.25 190 SER A N 1
ATOM 1475 C CA . SER A 1 190 ? -5.812 1.230 -13.212 1.00 92.25 190 SER A CA 1
ATOM 1476 C C . SER A 1 190 ? -4.750 2.207 -13.726 1.00 92.25 190 SER A C 1
ATOM 1478 O O . SER A 1 190 ? -3.769 2.500 -13.035 1.00 92.25 190 SER A O 1
ATOM 1480 N N . LEU A 1 191 ? -4.910 2.682 -14.966 1.00 91.88 191 LEU A N 1
ATOM 1481 C CA . LEU A 1 191 ? -4.099 3.782 -15.495 1.00 91.88 191 LEU A CA 1
ATOM 1482 C C . LEU A 1 191 ? -4.353 5.056 -14.684 1.00 91.88 191 LEU A C 1
ATOM 1484 O O . LEU A 1 191 ? -5.479 5.306 -14.259 1.00 91.88 191 LEU A O 1
ATOM 1488 N N . TYR A 1 192 ? -3.312 5.866 -14.498 1.00 93.12 192 TYR A N 1
ATOM 1489 C CA . TYR A 1 192 ? -3.409 7.103 -13.733 1.00 93.12 192 TYR A CA 1
ATOM 1490 C C . TYR A 1 192 ? -2.815 8.299 -14.473 1.00 93.12 192 TYR A C 1
ATOM 1492 O O . TYR A 1 192 ? -1.715 8.222 -15.021 1.00 93.12 192 TYR A O 1
ATOM 1500 N N . SER A 1 193 ? -3.530 9.418 -14.415 1.00 89.00 193 SER A N 1
ATOM 1501 C CA . SER A 1 193 ? -3.054 10.729 -14.844 1.00 89.00 193 SER A CA 1
ATOM 1502 C C . SER A 1 193 ? -3.081 11.650 -13.625 1.00 89.00 193 SER A C 1
ATOM 1504 O O . SER A 1 193 ? -4.160 11.831 -13.059 1.00 89.00 193 SER A O 1
ATOM 1506 N N . PRO A 1 194 ? -1.930 12.196 -13.193 1.00 82.81 194 PRO A N 1
ATOM 1507 C CA . PRO A 1 194 ? -1.892 13.155 -12.095 1.00 82.81 194 PRO A CA 1
ATOM 1508 C C . PRO A 1 194 ? -2.751 14.392 -12.394 1.00 82.81 194 PRO A C 1
ATOM 1510 O O . PRO A 1 194 ? -2.867 14.763 -13.564 1.00 82.81 194 PRO A O 1
ATOM 1513 N N . PRO A 1 195 ? -3.322 15.047 -11.369 1.00 79.00 195 PRO A N 1
ATOM 1514 C CA . PRO A 1 195 ? -3.996 16.330 -11.546 1.00 79.00 195 PRO A CA 1
ATOM 1515 C C . PRO A 1 195 ? -3.021 17.386 -12.093 1.00 79.00 195 PRO A C 1
ATOM 1517 O O . PRO A 1 195 ? -1.833 17.354 -11.771 1.00 79.00 195 PRO A O 1
ATOM 1520 N N . ASP A 1 196 ? -3.526 18.321 -12.904 1.00 66.94 196 ASP A N 1
ATOM 1521 C CA . ASP A 1 196 ? -2.721 19.277 -13.689 1.00 66.94 196 ASP A CA 1
ATOM 1522 C C . ASP A 1 196 ? -1.721 20.101 -12.846 1.00 66.94 196 ASP A C 1
ATOM 1524 O O . ASP A 1 196 ? -0.624 20.415 -13.310 1.00 66.94 196 ASP A O 1
ATOM 1528 N N . ASP A 1 197 ? -2.040 20.366 -11.576 1.00 56.94 197 ASP A N 1
ATOM 1529 C CA . ASP A 1 197 ? -1.184 21.126 -10.654 1.00 56.94 197 ASP A CA 1
ATOM 1530 C C . ASP A 1 197 ? -0.032 20.301 -10.038 1.00 56.94 197 ASP A C 1
ATOM 1532 O O . ASP A 1 197 ? 0.914 20.866 -9.492 1.00 56.94 197 ASP A O 1
ATOM 1536 N N . ALA A 1 198 ? -0.045 18.967 -10.154 1.00 51.47 198 ALA A N 1
ATOM 1537 C CA . ALA A 1 198 ? 1.008 18.093 -9.619 1.00 51.47 198 ALA A CA 1
ATOM 1538 C C . ALA A 1 198 ? 2.287 18.066 -10.481 1.00 51.47 198 ALA A C 1
ATOM 1540 O O . ALA A 1 198 ? 3.300 17.497 -10.079 1.00 51.47 198 ALA A O 1
ATOM 1541 N N . VAL A 1 199 ? 2.258 18.663 -11.678 1.00 45.97 199 VAL A N 1
ATOM 1542 C CA . VAL A 1 199 ? 3.388 18.685 -12.630 1.00 45.97 199 VAL A CA 1
ATOM 1543 C C . VAL A 1 199 ? 4.315 19.892 -12.392 1.00 45.97 199 VAL A C 1
ATOM 1545 O O . VAL A 1 199 ? 5.394 19.987 -12.979 1.00 45.97 199 VAL A O 1
ATOM 1548 N N . ALA A 1 200 ? 3.931 20.812 -11.505 1.00 36.62 200 ALA A N 1
ATOM 1549 C CA . ALA A 1 200 ? 4.649 22.054 -11.247 1.00 36.62 200 ALA A CA 1
ATOM 1550 C C . ALA A 1 200 ? 5.509 21.984 -9.975 1.00 36.62 200 ALA A C 1
ATOM 1552 O O . ALA A 1 200 ? 5.272 22.704 -9.012 1.00 36.62 200 ALA A O 1
ATOM 1553 N N . SER A 1 201 ? 6.542 21.145 -9.967 1.00 36.25 201 SER A N 1
ATOM 1554 C CA . SER A 1 201 ? 7.710 21.346 -9.097 1.00 36.25 201 SER A CA 1
ATOM 1555 C C . SER A 1 201 ? 8.937 20.703 -9.739 1.00 36.25 201 SER A C 1
ATOM 1557 O O . SER A 1 201 ? 9.137 19.494 -9.671 1.00 36.25 201 SER A O 1
ATOM 1559 N N . LYS A 1 202 ? 9.712 21.542 -10.432 1.00 34.41 202 LYS A N 1
ATOM 1560 C CA . LYS A 1 202 ? 11.104 21.292 -10.817 1.00 34.41 202 LYS A CA 1
ATOM 1561 C C . LYS A 1 202 ? 12.017 22.026 -9.852 1.00 34.41 202 LYS A C 1
ATOM 1563 O O . LYS A 1 202 ? 11.635 23.155 -9.470 1.00 34.41 202 LYS A O 1
#

pLDDT: mean 85.81, std 13.58, range [34.41, 97.81]

Radius of gyration: 16.99 Å; chains: 1; bounding box: 43×43×47 Å

Sequence (202 aa):
RTLGGGGDPPAEPPAENAADDPFDFHLKTTDYWTLSALNPDTSQSVSFETLEFLPVRANETPNKSIILWESEQTEEIMFSFTGYIFDDSAKAGDAEKIGFDEVELNAVMKDAESLDINVRTDVFEKGKLVITLHRTWPIEYVAAGDGTTTRDSLSGSLAVRLIDNQGNAHNRKVSFLPDGVGRRNRLMHSLYSPPDDAVASK

Foldseek 3Di:
DKDKPQPRFDQDADPPPDDGGVCVVPQWMKIKDKDWDADPVPRHTWFFQDKDWFDPDPPDDAFQKAKDWPDQDQATFKIKMKWKAADHNVDPPRRQFTHHPVVLVCVQQVPVDDRGGGHDPVPDDYRIMMMMMTIHGGGGRDHDDPCPHSNNSNHDWIWMWTQTPVRDTFIKIKGFDPDDDCSSVHIDMDGDDHDPNRVPDD